Protein AF-A0A356PD19-F1 (afdb_monomer_lite)

pLDDT: mean 78.97, std 17.78, range [29.75, 95.69]

Secondary structure (DSSP, 8-state):
-HHHHHH-HHHHTT-GGGHHHHHHHHHHHHHHHHHHHHHHTTT-TTHHHHHHHHHTS-GGGG-GGGTT--S-SPTT--------SSPPPPHHHHHHHHHHHHHHHTS------------------PPPPPPPPPHHHHHT------EEEEEEEPTT-SS-EEEEEEETTEEEEEEETTTTT--GGG-

Sequence (187 aa):
NKYVDETAPWALAKQADQRERLDTVLYTFMECIRVMAIFTAPFMPGLPARICTLLGHDESLLRWAEADQWGILEHGIKVQKGEQLFPRIDITQFSKVEEMEKLEQESQVPNEPVQVEKEIDKIVEFEPIKEEITMEDFSKLDLRVCKVLSAEKVEKTDKLMKLEVEVAGVVRTVVSGIAKHYAPEDL

Foldseek 3Di:
DVLCVVLVLVVLVVPPVSVVVSVVSVLVVLQVLLLVLLVCCVVCVPQLQVNCQQQQHDSVSNDNVCSPPPDPDDPPRDGDDDDDSDDDDDPVVVVVVVVVVVVVVVVPDDDDDDDDDDDPDDPPDDDPDDDDDDPVVVVPDDDDDWAWPFWDDDPPDQQWIWTFTDDPNDTDIDIHRCSPPDDRVRD

Radius of gyration: 29.78 Å; chains: 1; bounding box: 73×41×74 Å

Structure (mmCIF, N/CA/C/O backbone):
data_AF-A0A356PD19-F1
#
_entry.id   AF-A0A356PD19-F1
#
loop_
_atom_site.group_PDB
_atom_site.id
_atom_site.type_symbol
_atom_site.label_atom_id
_atom_site.label_alt_id
_atom_site.label_comp_id
_atom_site.label_asym_id
_atom_site.label_entity_id
_atom_site.label_seq_id
_atom_site.pdbx_PDB_ins_code
_atom_site.Cartn_x
_atom_site.Cartn_y
_atom_site.Cartn_z
_atom_site.occupancy
_atom_site.B_iso_or_equiv
_atom_site.auth_seq_id
_atom_site.auth_comp_id
_atom_site.auth_asym_id
_atom_site.auth_atom_id
_atom_site.pdbx_PDB_model_num
ATOM 1 N N . ASN A 1 1 ? -8.303 7.711 6.460 1.00 84.94 1 ASN A N 1
ATOM 2 C CA . ASN A 1 1 ? -7.854 8.904 7.215 1.00 84.94 1 ASN A CA 1
ATOM 3 C C . ASN A 1 1 ? -9.019 9.734 7.714 1.00 84.94 1 ASN A C 1
ATOM 5 O O . ASN A 1 1 ? -9.291 9.609 8.891 1.00 84.94 1 ASN A O 1
ATOM 9 N N . LYS A 1 2 ? -9.802 10.418 6.865 1.00 91.44 2 LYS A N 1
ATOM 10 C CA . LYS A 1 2 ? -10.973 11.201 7.322 1.00 91.44 2 LYS A CA 1
ATOM 11 C C . LYS A 1 2 ? -11.899 10.459 8.304 1.00 91.44 2 LYS A C 1
ATOM 13 O O . LYS A 1 2 ? -12.261 11.003 9.335 1.00 91.44 2 LYS A O 1
ATOM 18 N N . TYR A 1 3 ? -12.204 9.188 8.028 1.00 90.38 3 TYR A N 1
ATOM 19 C CA . TYR A 1 3 ? -13.016 8.357 8.925 1.00 90.38 3 TYR A CA 1
ATOM 20 C C . TYR A 1 3 ? -12.393 8.168 10.325 1.00 90.38 3 TYR A C 1
ATOM 22 O O . TYR A 1 3 ? -13.115 8.143 11.315 1.00 90.38 3 TYR A O 1
ATOM 30 N N . VAL A 1 4 ? -11.061 8.082 10.432 1.00 90.00 4 VAL A N 1
ATOM 31 C CA . VAL A 1 4 ? -10.335 8.007 11.715 1.00 90.00 4 VAL A CA 1
ATOM 32 C C . VAL A 1 4 ? -10.467 9.324 12.474 1.00 90.00 4 VAL A C 1
ATOM 34 O O . VAL A 1 4 ? -10.713 9.311 13.677 1.00 90.00 4 VAL A O 1
ATOM 37 N N . ASP A 1 5 ? -10.343 10.445 11.767 1.00 90.50 5 ASP A N 1
ATOM 38 C CA . ASP A 1 5 ? -10.404 11.780 12.364 1.00 90.50 5 ASP A CA 1
ATOM 39 C C . ASP A 1 5 ? -11.808 12.079 12.908 1.00 90.50 5 ASP A C 1
ATOM 41 O O . ASP A 1 5 ? -11.951 12.588 14.017 1.00 90.50 5 ASP A O 1
ATOM 45 N N . GLU A 1 6 ? -12.848 11.705 12.158 1.00 92.62 6 GLU A N 1
ATOM 46 C CA . GLU A 1 6 ? -14.249 11.888 12.556 1.00 92.62 6 GLU A CA 1
ATOM 47 C C . GLU A 1 6 ? -14.686 10.937 13.678 1.00 92.62 6 GLU A C 1
ATOM 49 O O . GLU A 1 6 ? -15.478 11.325 14.536 1.00 92.62 6 GLU A O 1
ATOM 54 N N . THR A 1 7 ? -14.197 9.692 13.687 1.00 90.38 7 THR A N 1
ATOM 55 C CA . THR A 1 7 ? -14.572 8.710 14.721 1.00 90.38 7 THR A CA 1
ATOM 56 C C . THR A 1 7 ? -13.727 8.808 15.982 1.00 90.38 7 THR A C 1
ATOM 58 O O . THR A 1 7 ? -14.175 8.341 17.026 1.00 90.38 7 THR A O 1
ATOM 61 N N . ALA A 1 8 ? -12.536 9.410 15.908 1.00 92.19 8 ALA A N 1
ATOM 62 C CA . ALA A 1 8 ? -11.628 9.634 17.031 1.00 92.19 8 ALA A CA 1
ATOM 63 C C . ALA A 1 8 ? -11.540 8.415 17.983 1.00 92.19 8 ALA A C 1
ATOM 65 O O . ALA A 1 8 ? -11.892 8.514 19.164 1.00 92.19 8 ALA A O 1
ATOM 66 N N . PRO A 1 9 ? -11.066 7.245 17.510 1.00 91.56 9 PRO A N 1
ATOM 67 C CA . PRO A 1 9 ? -11.098 5.985 18.264 1.00 91.56 9 PRO A CA 1
ATOM 68 C C . PRO A 1 9 ? -10.365 6.061 19.614 1.00 91.56 9 PRO A C 1
ATOM 70 O O . PRO A 1 9 ? -10.748 5.391 20.567 1.00 91.56 9 PRO A O 1
ATOM 73 N N . TRP A 1 10 ? -9.352 6.924 19.746 1.00 93.31 10 TRP A N 1
ATOM 74 C CA . TRP A 1 10 ? -8.656 7.178 21.016 1.00 93.31 10 TRP A CA 1
ATOM 75 C C . TRP A 1 10 ? -9.541 7.844 22.080 1.00 93.31 10 TRP A C 1
ATOM 77 O O . TRP A 1 10 ? -9.265 7.717 23.275 1.00 93.31 10 TRP A O 1
ATOM 87 N N . ALA A 1 11 ? -10.565 8.594 21.668 1.00 92.00 11 ALA A N 1
ATOM 88 C CA . ALA A 1 11 ? -11.558 9.171 22.563 1.00 92.00 11 ALA A CA 1
ATOM 89 C C . ALA A 1 11 ? -12.611 8.119 22.930 1.00 92.00 11 ALA A C 1
ATOM 91 O O . ALA A 1 11 ? -12.894 7.948 24.116 1.00 92.00 11 ALA A O 1
ATOM 92 N N . LEU A 1 12 ? -13.091 7.355 21.940 1.00 90.12 12 LEU A N 1
ATOM 93 C CA . LEU A 1 12 ? -14.018 6.232 22.142 1.00 90.12 12 LEU A CA 1
ATOM 94 C C . LEU A 1 12 ? -13.449 5.186 23.110 1.00 90.12 12 LEU A C 1
ATOM 96 O O . LEU A 1 12 ? -14.153 4.706 23.990 1.00 90.12 12 LEU A O 1
ATOM 100 N N . ALA A 1 13 ? -12.147 4.900 23.030 1.00 90.25 13 ALA A N 1
ATOM 101 C CA . ALA A 1 13 ? -11.467 3.948 23.911 1.00 90.25 13 ALA A CA 1
ATOM 102 C C . ALA A 1 13 ? -11.496 4.326 25.402 1.00 90.25 13 ALA A C 1
ATOM 104 O O . ALA A 1 13 ? -11.280 3.467 26.257 1.00 90.25 13 ALA A O 1
ATOM 105 N N . LYS A 1 14 ? -11.761 5.596 25.732 1.00 92.38 14 LYS A N 1
ATOM 106 C CA . LYS A 1 14 ? -11.871 6.074 27.120 1.00 92.38 14 LYS A CA 1
ATOM 107 C C . LYS A 1 14 ? -13.293 5.960 27.675 1.00 92.38 14 LYS A C 1
ATOM 109 O O . LYS A 1 14 ? -13.475 6.092 28.883 1.00 92.38 14 LYS A O 1
ATOM 114 N N . GLN A 1 15 ? -14.285 5.737 26.816 1.00 91.44 15 GLN A N 1
ATOM 115 C CA . GLN A 1 15 ? -15.704 5.683 27.154 1.00 91.44 15 GLN A CA 1
ATOM 116 C C . GLN A 1 15 ? -16.158 4.221 27.212 1.00 91.44 15 GLN A C 1
ATOM 118 O O . GLN A 1 15 ? -16.224 3.529 26.198 1.00 91.44 15 GLN A O 1
ATOM 123 N N . ALA A 1 16 ? -16.423 3.714 28.418 1.00 84.44 16 ALA A N 1
ATOM 124 C CA . ALA A 1 16 ? -16.735 2.297 28.628 1.00 84.44 16 ALA A CA 1
ATOM 125 C C . ALA A 1 16 ? -18.068 1.860 27.988 1.00 84.44 16 ALA A C 1
ATOM 127 O O . ALA A 1 16 ? -18.228 0.691 27.642 1.00 84.44 16 ALA A O 1
ATOM 128 N N . ASP A 1 17 ? -18.993 2.800 27.819 1.00 90.81 17 ASP A N 1
ATOM 129 C CA . ASP A 1 17 ? -20.304 2.654 27.184 1.00 90.81 17 ASP A CA 1
ATOM 130 C C . ASP A 1 17 ? -20.236 2.585 25.651 1.00 90.81 17 ASP A C 1
ATOM 132 O O . ASP A 1 17 ? -21.167 2.089 25.024 1.00 90.81 17 ASP A O 1
ATOM 136 N N . GLN A 1 18 ? -19.130 3.015 25.035 1.00 90.50 18 GLN A N 1
ATOM 137 C CA . GLN A 1 18 ? -18.974 3.043 23.575 1.00 90.50 18 GLN A CA 1
ATOM 138 C C . GLN A 1 18 ? -18.085 1.924 23.020 1.00 90.50 18 GLN A C 1
ATOM 140 O O . GLN A 1 18 ? -17.607 2.011 21.887 1.00 90.50 18 GLN A O 1
ATOM 145 N N . ARG A 1 19 ? -17.878 0.844 23.784 1.00 89.81 19 ARG A N 1
ATOM 146 C CA . ARG A 1 19 ? -17.040 -0.289 23.354 1.00 89.81 19 ARG A CA 1
ATOM 147 C C . ARG A 1 19 ? -17.494 -0.917 22.039 1.00 89.81 19 ARG A C 1
ATOM 149 O O . ARG A 1 19 ? -16.672 -1.068 21.149 1.00 89.81 19 ARG A O 1
ATOM 156 N N . GLU A 1 20 ? -18.788 -1.182 21.863 1.00 92.44 20 GLU A N 1
ATOM 157 C CA . GLU A 1 20 ? -19.294 -1.760 20.605 1.00 92.44 20 GLU A CA 1
ATOM 158 C C . GLU A 1 20 ? -19.015 -0.858 19.395 1.00 92.44 20 GLU A C 1
ATOM 160 O O . GLU A 1 20 ? -18.672 -1.320 18.300 1.00 92.44 20 GLU A O 1
ATOM 165 N N . ARG A 1 21 ? -19.124 0.463 19.592 1.00 92.12 21 ARG A N 1
ATOM 166 C CA . ARG A 1 21 ? -18.820 1.429 18.539 1.00 92.12 21 ARG A CA 1
ATOM 167 C C . ARG A 1 21 ? -17.331 1.434 18.216 1.00 92.12 21 ARG A C 1
ATOM 169 O O . ARG A 1 21 ? -16.984 1.456 17.037 1.00 92.12 21 ARG A O 1
ATOM 176 N N . LEU A 1 22 ? -16.472 1.400 19.234 1.00 93.19 22 LEU A N 1
ATOM 177 C CA . LEU A 1 22 ? -15.027 1.284 19.061 1.00 93.19 22 LEU A CA 1
ATOM 178 C C . LEU A 1 22 ? -14.664 0.015 18.283 1.00 93.19 22 LEU A C 1
ATOM 180 O O . LEU A 1 22 ? -13.911 0.109 17.317 1.00 93.19 22 LEU A O 1
ATOM 184 N N . ASP A 1 23 ? -15.232 -1.132 18.650 1.00 91.81 23 ASP A N 1
ATOM 185 C CA . ASP A 1 23 ? -14.962 -2.414 17.994 1.00 91.81 23 ASP A CA 1
ATOM 186 C C . ASP A 1 23 ? -15.337 -2.361 16.506 1.00 91.81 23 ASP A C 1
ATOM 188 O O . ASP A 1 23 ? -14.542 -2.739 15.645 1.00 91.81 23 ASP A O 1
ATOM 192 N N . THR A 1 24 ? -16.495 -1.776 16.185 1.00 92.44 24 THR A N 1
ATOM 193 C CA . THR A 1 24 ? -16.940 -1.567 14.795 1.00 92.44 24 THR A CA 1
ATOM 194 C C . THR A 1 24 ? -15.964 -0.689 14.006 1.00 92.44 24 THR A C 1
ATOM 196 O O . THR A 1 24 ? -15.634 -0.977 12.851 1.00 92.44 24 THR A O 1
ATOM 199 N N . VAL A 1 25 ? -15.497 0.402 14.619 1.00 93.88 25 VAL A N 1
ATOM 200 C CA . VAL A 1 25 ? -14.561 1.348 13.996 1.00 93.88 25 VAL A CA 1
ATOM 201 C C . VAL A 1 25 ? -13.209 0.674 13.741 1.00 93.88 25 VAL A C 1
ATOM 203 O O . VAL A 1 25 ? -12.673 0.776 12.637 1.00 93.88 25 VAL A O 1
ATOM 206 N N . LEU A 1 26 ? -12.680 -0.062 14.723 1.00 92.19 26 LEU A N 1
ATOM 207 C CA . LEU A 1 26 ? -11.414 -0.786 14.595 1.00 92.19 26 LEU A CA 1
ATOM 208 C C . LEU A 1 26 ? -11.491 -1.894 13.542 1.00 92.19 26 LEU A C 1
ATOM 210 O O . LEU A 1 26 ? -10.584 -2.000 12.715 1.00 92.19 26 LEU A O 1
ATOM 214 N N . TYR A 1 27 ? -12.584 -2.658 13.515 1.00 92.69 27 TYR A N 1
ATOM 215 C CA . TYR A 1 27 ? -12.820 -3.670 12.486 1.00 92.69 27 TYR A CA 1
ATOM 216 C C . TYR A 1 27 ? -12.824 -3.054 11.085 1.00 92.69 27 TYR A C 1
ATOM 218 O O . TYR A 1 27 ? -12.135 -3.525 10.182 1.00 92.69 27 TYR A O 1
ATOM 226 N N . THR A 1 28 ? -13.529 -1.930 10.928 1.00 93.38 28 THR A N 1
ATOM 227 C CA . THR A 1 28 ? -13.583 -1.188 9.661 1.00 93.38 28 THR A CA 1
ATOM 228 C C . THR A 1 28 ? -12.188 -0.769 9.195 1.00 93.38 28 THR A C 1
ATOM 230 O O . THR A 1 28 ? -11.881 -0.851 8.007 1.00 93.38 28 THR A O 1
ATOM 233 N N . PHE A 1 29 ? -11.313 -0.341 10.111 1.00 91.81 29 PHE A N 1
ATOM 234 C CA . PHE A 1 29 ? -9.937 0.004 9.753 1.00 91.81 29 PHE A CA 1
ATOM 235 C C . PHE A 1 29 ? -9.123 -1.201 9.311 1.00 91.81 29 PHE A C 1
ATOM 237 O O . PHE A 1 29 ? -8.419 -1.102 8.306 1.00 91.81 29 PHE A O 1
ATOM 244 N N . MET A 1 30 ? -9.199 -2.311 10.046 1.00 91.56 30 MET A N 1
ATOM 245 C CA . MET A 1 30 ? -8.470 -3.522 9.674 1.00 91.56 30 MET A CA 1
ATOM 246 C C . MET A 1 30 ? -8.888 -3.994 8.283 1.00 91.56 30 MET A C 1
ATOM 248 O O . MET A 1 30 ? -8.029 -4.332 7.470 1.00 91.56 30 MET A O 1
ATOM 252 N N . GLU A 1 31 ? -10.181 -3.913 7.975 1.00 92.50 31 GLU A N 1
ATOM 253 C CA . GLU A 1 31 ? -10.697 -4.357 6.687 1.00 92.50 31 GLU A CA 1
ATOM 254 C C . GLU A 1 31 ? -10.307 -3.423 5.536 1.00 92.50 31 GLU A C 1
ATOM 256 O O . GLU A 1 31 ? -9.857 -3.881 4.483 1.00 92.50 31 GLU A O 1
ATOM 261 N N . CYS A 1 32 ? -10.326 -2.105 5.763 1.00 93.69 32 CYS A N 1
ATOM 262 C CA . CYS A 1 32 ? -9.735 -1.142 4.831 1.00 93.69 32 CYS A CA 1
ATOM 263 C C . CYS A 1 32 ? -8.250 -1.436 4.562 1.00 93.69 32 CYS A C 1
ATOM 265 O O . CYS A 1 32 ? -7.808 -1.366 3.416 1.00 93.69 32 CYS A O 1
ATOM 267 N N . ILE A 1 33 ? -7.466 -1.742 5.602 1.00 92.69 33 ILE A N 1
ATOM 268 C CA . ILE A 1 33 ? -6.033 -2.039 5.465 1.00 92.69 33 ILE A CA 1
ATOM 269 C C . ILE A 1 33 ? -5.826 -3.316 4.644 1.00 92.69 33 ILE A C 1
ATOM 271 O O . ILE A 1 33 ? -4.989 -3.306 3.741 1.00 92.69 33 ILE A O 1
ATOM 275 N N . ARG A 1 34 ? -6.602 -4.377 4.904 1.00 93.06 34 ARG A N 1
ATOM 276 C CA . ARG A 1 34 ? -6.556 -5.633 4.138 1.00 93.06 34 ARG A CA 1
ATOM 277 C C . ARG A 1 34 ? -6.816 -5.383 2.653 1.00 93.06 34 ARG A C 1
ATOM 279 O O . ARG A 1 34 ? -5.999 -5.751 1.814 1.00 93.06 34 ARG A O 1
ATOM 286 N N . VAL A 1 35 ? -7.909 -4.696 2.325 1.00 94.38 35 VAL A N 1
ATOM 287 C CA . VAL A 1 35 ? -8.286 -4.405 0.932 1.00 94.38 35 VAL A CA 1
ATOM 288 C C . VAL A 1 35 ? -7.240 -3.524 0.237 1.00 94.38 35 VAL A C 1
ATOM 290 O O . VAL A 1 35 ? -6.836 -3.807 -0.892 1.00 94.38 35 VAL A O 1
ATOM 293 N N . MET A 1 36 ? -6.728 -2.488 0.911 1.00 93.56 36 MET A N 1
ATOM 294 C CA . MET A 1 36 ? -5.660 -1.650 0.353 1.00 93.56 36 MET A CA 1
ATOM 295 C C . MET A 1 36 ? -4.365 -2.434 0.115 1.00 93.56 36 MET A C 1
ATOM 297 O O . MET A 1 36 ? -3.694 -2.197 -0.888 1.00 93.56 36 MET A O 1
ATOM 301 N N . ALA A 1 37 ? -4.010 -3.372 0.996 1.00 93.62 37 ALA A N 1
ATOM 302 C CA . ALA A 1 37 ? -2.839 -4.228 0.815 1.00 93.62 37 ALA A CA 1
ATOM 303 C C . ALA A 1 37 ? -2.942 -5.073 -0.465 1.00 93.62 37 ALA A C 1
ATOM 305 O O . ALA A 1 37 ? -1.954 -5.201 -1.186 1.00 93.62 37 ALA A O 1
ATOM 306 N N . ILE A 1 38 ? -4.140 -5.566 -0.800 1.00 94.44 38 ILE A N 1
ATOM 307 C CA . ILE A 1 38 ? -4.385 -6.304 -2.048 1.00 94.44 38 ILE A CA 1
ATOM 308 C C . ILE A 1 38 ? -4.178 -5.394 -3.264 1.00 94.44 38 ILE A C 1
ATOM 310 O O . ILE A 1 38 ? -3.398 -5.721 -4.156 1.00 94.44 38 ILE A O 1
ATOM 314 N N . PHE A 1 39 ? -4.819 -4.221 -3.292 1.00 94.94 39 PHE A N 1
ATOM 315 C CA . PHE A 1 39 ? -4.719 -3.303 -4.435 1.00 94.94 39 PHE A CA 1
ATOM 316 C C . PHE A 1 39 ? -3.322 -2.716 -4.638 1.00 94.94 39 PHE A C 1
ATOM 318 O O . PHE A 1 39 ? -2.956 -2.355 -5.756 1.00 94.94 39 PHE A O 1
ATOM 325 N N . THR A 1 40 ? -2.538 -2.611 -3.569 1.00 94.38 40 THR A N 1
ATOM 326 C CA . THR A 1 40 ? -1.170 -2.088 -3.634 1.00 94.38 40 THR A CA 1
ATOM 327 C C . THR A 1 40 ? -0.127 -3.154 -3.948 1.00 94.38 40 THR A C 1
ATOM 329 O O . THR A 1 40 ? 0.971 -2.791 -4.367 1.00 94.38 40 THR A O 1
ATOM 332 N N . ALA A 1 41 ? -0.459 -4.445 -3.834 1.00 93.69 41 ALA A N 1
ATOM 333 C CA . ALA A 1 41 ? 0.461 -5.551 -4.097 1.00 93.69 41 ALA A CA 1
ATOM 334 C C . ALA A 1 41 ? 1.170 -5.483 -5.470 1.00 93.69 41 ALA A C 1
ATOM 336 O O . ALA A 1 41 ? 2.381 -5.703 -5.497 1.00 93.69 41 ALA A O 1
ATOM 337 N N . PRO A 1 42 ? 0.509 -5.113 -6.594 1.00 93.94 42 PRO A N 1
ATOM 338 C CA . PRO A 1 42 ? 1.180 -5.013 -7.896 1.00 93.94 42 PRO A CA 1
ATOM 339 C C . PRO A 1 42 ? 2.257 -3.920 -7.963 1.00 93.94 42 PRO A C 1
ATOM 341 O O . PRO A 1 42 ? 3.180 -4.015 -8.767 1.00 93.94 42 PRO A O 1
ATOM 344 N N . PHE A 1 43 ? 2.142 -2.881 -7.133 1.00 95.69 43 PHE A N 1
ATOM 345 C CA . PHE A 1 43 ? 3.066 -1.743 -7.104 1.00 95.69 43 PHE A CA 1
ATOM 346 C C . PHE A 1 43 ? 4.099 -1.855 -5.977 1.00 95.69 43 PHE A C 1
ATOM 348 O O . PHE A 1 43 ? 5.197 -1.317 -6.078 1.00 95.69 43 PHE A O 1
ATOM 355 N N . MET A 1 44 ? 3.745 -2.540 -4.890 1.00 94.50 44 MET A N 1
ATOM 356 C CA . MET A 1 44 ? 4.568 -2.730 -3.699 1.00 94.50 44 MET A CA 1
ATOM 357 C C . MET A 1 44 ? 4.502 -4.200 -3.254 1.00 94.50 44 MET A C 1
ATOM 359 O O . MET A 1 44 ? 3.844 -4.512 -2.261 1.00 94.50 44 MET A O 1
ATOM 363 N N . PRO A 1 45 ? 5.201 -5.121 -3.942 1.00 91.38 45 PRO A N 1
ATOM 364 C CA . PRO A 1 45 ? 5.072 -6.563 -3.702 1.00 91.38 45 PRO A CA 1
ATOM 365 C C . PRO A 1 45 ? 5.548 -7.004 -2.311 1.00 91.38 45 PRO A C 1
ATOM 367 O O . PRO A 1 45 ? 5.089 -8.017 -1.797 1.00 91.38 45 PRO A O 1
ATOM 370 N N . GLY A 1 46 ? 6.429 -6.233 -1.664 1.00 91.19 46 GLY A N 1
ATOM 371 C CA . GLY A 1 46 ? 6.876 -6.506 -0.292 1.00 91.19 46 GLY A CA 1
ATOM 372 C C . GLY A 1 46 ? 5.924 -6.011 0.804 1.00 91.19 46 GLY A C 1
ATOM 373 O O . GLY A 1 46 ? 6.123 -6.327 1.976 1.00 91.19 46 GLY A O 1
ATOM 374 N N . LEU A 1 47 ? 4.911 -5.208 0.466 1.00 92.81 47 LEU A N 1
ATOM 375 C CA . LEU A 1 47 ? 3.993 -4.621 1.444 1.00 92.81 47 LEU A CA 1
ATOM 376 C C . LEU A 1 47 ? 2.966 -5.627 2.010 1.00 92.81 47 LEU A C 1
ATOM 378 O O . LEU A 1 47 ? 2.800 -5.626 3.233 1.00 92.81 47 LEU A O 1
ATOM 382 N N . PRO A 1 48 ? 2.322 -6.495 1.197 1.00 91.88 48 PRO A N 1
ATOM 383 C CA . PRO A 1 48 ? 1.384 -7.518 1.669 1.00 91.88 48 PRO A CA 1
ATOM 384 C C . PRO A 1 48 ? 1.904 -8.335 2.856 1.00 91.88 48 PRO A C 1
ATOM 386 O O . PRO A 1 48 ? 1.293 -8.311 3.922 1.00 91.88 48 PRO A O 1
ATOM 389 N N . ALA A 1 49 ? 3.082 -8.952 2.724 1.00 90.50 49 ALA A N 1
ATOM 390 C CA . ALA A 1 49 ? 3.702 -9.757 3.778 1.00 90.50 49 ALA A CA 1
ATOM 391 C C . ALA A 1 49 ? 3.891 -8.978 5.093 1.00 90.50 49 ALA A C 1
ATOM 393 O O . ALA A 1 49 ? 3.622 -9.485 6.183 1.00 90.50 49 ALA A O 1
ATOM 394 N N . ARG A 1 50 ? 4.313 -7.710 5.008 1.00 92.19 50 ARG A N 1
ATOM 395 C CA . ARG A 1 50 ? 4.514 -6.852 6.188 1.00 92.19 50 ARG A CA 1
ATOM 396 C C . ARG A 1 50 ? 3.191 -6.499 6.865 1.00 92.19 50 ARG A C 1
ATOM 398 O O . ARG 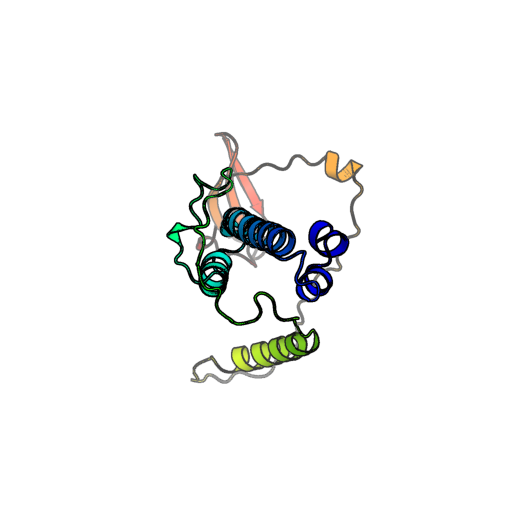A 1 50 ? 3.125 -6.483 8.093 1.00 92.19 50 ARG A O 1
ATOM 405 N N . ILE A 1 51 ? 2.144 -6.241 6.082 1.00 93.12 51 ILE A N 1
ATOM 406 C CA . ILE A 1 51 ? 0.796 -5.980 6.600 1.00 93.12 51 ILE A CA 1
ATOM 407 C C . ILE A 1 51 ? 0.208 -7.239 7.245 1.00 93.12 51 ILE A C 1
ATOM 409 O O . ILE A 1 51 ? -0.330 -7.139 8.345 1.00 93.12 51 ILE A O 1
ATOM 413 N N . CYS A 1 52 ? 0.357 -8.413 6.630 1.00 90.75 52 CYS A N 1
ATOM 414 C CA . CYS A 1 52 ? -0.073 -9.695 7.196 1.00 90.75 52 CYS A CA 1
ATOM 415 C C . CYS A 1 52 ? 0.523 -9.936 8.588 1.00 90.75 52 CYS A C 1
ATOM 417 O O . CYS A 1 52 ? -0.219 -10.213 9.534 1.00 90.75 52 CYS A O 1
ATOM 419 N N . THR A 1 53 ? 1.828 -9.700 8.757 1.00 90.94 53 THR A N 1
ATOM 420 C CA . THR A 1 53 ? 2.488 -9.785 10.069 1.00 90.94 53 THR A CA 1
ATOM 421 C C . THR A 1 53 ? 1.841 -8.855 11.098 1.00 90.94 53 THR A C 1
ATOM 423 O O . THR A 1 53 ? 1.550 -9.290 12.208 1.00 90.94 53 THR A O 1
ATOM 426 N N . LEU A 1 54 ? 1.554 -7.596 10.740 1.00 91.75 54 LEU A N 1
ATOM 427 C CA . LEU A 1 54 ? 0.892 -6.633 11.637 1.00 91.75 54 LEU A CA 1
ATOM 428 C C . LEU A 1 54 ? -0.548 -7.034 11.979 1.00 91.75 54 LEU A C 1
ATOM 430 O O . LEU A 1 54 ? -0.984 -6.874 13.120 1.00 91.75 54 LEU A O 1
ATOM 434 N N . LEU A 1 55 ? -1.284 -7.573 11.007 1.00 90.38 55 LEU A N 1
ATOM 435 C CA . LEU A 1 55 ? -2.635 -8.090 11.213 1.00 90.38 55 LEU A CA 1
ATOM 436 C C . LEU A 1 55 ? -2.639 -9.403 12.010 1.00 90.38 55 LEU A C 1
ATOM 438 O O . LEU A 1 55 ? -3.687 -9.779 12.521 1.00 90.38 55 LEU A O 1
ATOM 442 N N . GLY A 1 56 ? -1.488 -10.062 12.178 1.00 88.88 56 GLY A N 1
ATOM 443 C CA . GLY A 1 56 ? -1.372 -11.334 12.890 1.00 88.88 56 GLY A CA 1
ATOM 444 C C . GLY A 1 56 ? -1.911 -12.520 12.092 1.00 88.88 56 GLY A C 1
ATOM 445 O O . GLY A 1 56 ? -2.424 -13.465 12.688 1.00 88.88 56 GLY A O 1
ATOM 446 N N . HIS A 1 57 ? -1.806 -12.463 10.764 1.00 87.50 57 HIS A N 1
ATOM 447 C CA . HIS A 1 57 ? -2.308 -13.485 9.850 1.00 87.50 57 HIS A CA 1
ATOM 448 C C . HIS A 1 57 ? -1.296 -13.786 8.736 1.00 87.50 57 HIS A C 1
ATOM 450 O O . HIS A 1 57 ? -0.306 -13.078 8.567 1.00 87.50 57 HIS A O 1
ATOM 456 N N . ASP A 1 58 ? -1.550 -14.835 7.962 1.00 85.25 58 ASP A N 1
ATOM 457 C CA . ASP A 1 58 ? -0.817 -15.161 6.737 1.00 85.25 58 ASP A CA 1
ATOM 458 C C . ASP A 1 58 ? -1.325 -14.393 5.492 1.00 85.25 58 ASP A C 1
ATOM 460 O O . ASP A 1 58 ? -2.311 -13.649 5.536 1.00 85.25 58 ASP A O 1
ATOM 464 N N . GLU A 1 59 ? -0.657 -14.602 4.355 1.00 81.81 59 GLU A N 1
ATOM 465 C CA . GLU A 1 59 ? -1.020 -14.019 3.053 1.00 81.81 59 GLU A CA 1
ATOM 466 C C . GLU A 1 59 ? -2.349 -14.535 2.483 1.00 81.81 59 GLU A C 1
ATOM 468 O O . GLU A 1 59 ? -2.853 -13.973 1.509 1.00 81.81 59 GLU A O 1
ATOM 473 N N . SER A 1 60 ? -2.968 -15.560 3.082 1.00 84.69 60 SER A N 1
ATOM 474 C CA . SER A 1 60 ? -4.243 -16.084 2.585 1.00 84.69 60 SER A CA 1
ATOM 475 C C . SER A 1 60 ? -5.388 -15.073 2.703 1.00 84.69 60 SER A C 1
ATOM 477 O O . SER A 1 60 ? -6.331 -15.167 1.924 1.00 84.69 60 SER A O 1
ATOM 479 N N . LEU A 1 61 ? -5.266 -14.066 3.581 1.00 83.19 61 LEU A N 1
ATOM 480 C CA . LEU A 1 61 ? -6.200 -12.932 3.680 1.00 83.19 61 LEU A CA 1
ATOM 481 C C .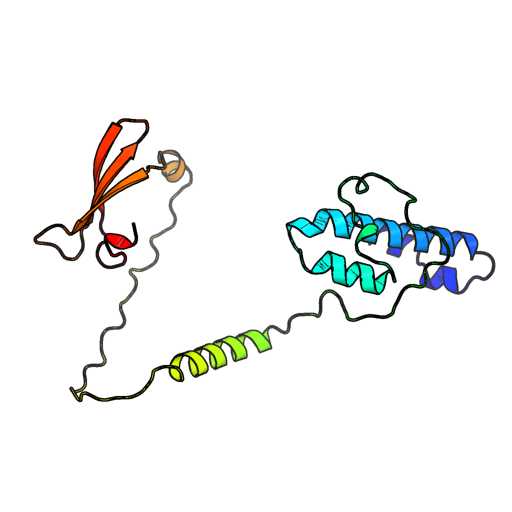 LEU A 1 61 ? -6.140 -11.958 2.498 1.00 83.19 61 LEU A C 1
ATOM 483 O O . LEU A 1 61 ? -7.052 -11.144 2.319 1.00 83.19 61 LEU A O 1
ATOM 487 N N . LEU A 1 62 ? -5.048 -11.972 1.733 1.00 88.75 62 LEU A N 1
ATOM 488 C CA . LEU A 1 62 ? -4.766 -10.985 0.690 1.00 88.75 62 LEU A CA 1
ATOM 489 C C . LEU A 1 62 ? -4.994 -11.550 -0.714 1.00 88.75 62 LEU A C 1
ATOM 491 O O . LEU A 1 62 ? -4.272 -11.240 -1.662 1.00 88.75 62 LEU A O 1
ATOM 495 N N . ARG A 1 63 ? -6.026 -12.380 -0.868 1.00 90.56 63 ARG A N 1
ATOM 496 C CA . ARG A 1 63 ? -6.403 -12.942 -2.165 1.00 90.56 63 ARG A CA 1
ATOM 497 C C . ARG A 1 63 ? -7.039 -11.884 -3.051 1.00 90.56 63 ARG A C 1
ATOM 499 O O . ARG A 1 63 ? -8.017 -11.245 -2.679 1.00 90.56 63 ARG A O 1
ATOM 506 N N . TRP A 1 64 ? -6.548 -11.782 -4.283 1.00 91.31 64 TRP A N 1
ATOM 507 C CA . TRP A 1 64 ? -7.081 -10.841 -5.271 1.00 91.31 64 TRP A CA 1
ATOM 508 C C . TRP A 1 64 ? -8.585 -11.019 -5.539 1.00 91.31 64 TRP A C 1
ATOM 510 O O . TRP A 1 64 ? -9.306 -10.041 -5.695 1.00 91.31 64 TRP A O 1
ATOM 520 N N . ALA A 1 65 ? -9.071 -12.263 -5.542 1.00 91.94 65 ALA A N 1
ATOM 521 C CA . ALA A 1 65 ? -10.487 -12.582 -5.751 1.00 91.94 65 ALA A CA 1
ATOM 522 C C . ALA A 1 65 ? -11.415 -12.099 -4.618 1.00 91.94 65 ALA A C 1
ATOM 524 O O . ALA A 1 65 ? -12.627 -12.103 -4.784 1.00 91.94 65 ALA A O 1
ATOM 525 N N . GLU A 1 66 ? -10.847 -11.711 -3.477 1.00 90.81 66 GLU A N 1
ATOM 526 C CA . GLU A 1 66 ? -11.550 -11.290 -2.263 1.00 90.81 66 GLU A CA 1
ATOM 527 C C . GLU A 1 66 ? -11.354 -9.782 -1.990 1.00 90.81 66 GLU A C 1
ATOM 529 O O . GLU A 1 66 ? -11.636 -9.288 -0.893 1.00 90.81 66 GLU A O 1
ATOM 534 N N . ALA A 1 67 ? -10.835 -9.037 -2.975 1.00 90.25 67 ALA A N 1
ATOM 535 C CA . ALA A 1 67 ? -10.545 -7.607 -2.862 1.00 90.25 67 ALA A CA 1
ATOM 536 C C . ALA A 1 67 ? -11.808 -6.732 -2.799 1.00 90.25 67 ALA A C 1
ATOM 538 O O . ALA A 1 67 ? -11.772 -5.635 -2.245 1.00 90.25 67 ALA A O 1
ATOM 539 N N . ASP A 1 68 ? -12.917 -7.201 -3.369 1.00 92.31 68 ASP A N 1
ATOM 540 C CA . ASP A 1 68 ? -14.217 -6.522 -3.393 1.00 92.31 68 ASP A CA 1
ATOM 541 C C . ASP A 1 68 ? -15.157 -6.976 -2.265 1.00 92.31 68 ASP A C 1
ATOM 543 O O . ASP A 1 68 ? -16.250 -6.431 -2.099 1.00 92.31 68 ASP A O 1
ATOM 547 N N . GLN A 1 69 ? -14.731 -7.953 -1.468 1.00 92.06 69 GLN A N 1
ATOM 548 C CA . GLN A 1 69 ? -15.521 -8.521 -0.389 1.00 92.06 69 GLN A CA 1
ATOM 549 C C . GLN A 1 69 ? -15.185 -7.858 0.943 1.00 92.06 69 GLN A C 1
ATOM 551 O O . GLN A 1 69 ? -14.023 -7.639 1.287 1.00 92.06 69 GLN A O 1
ATOM 556 N N . TRP A 1 70 ? -16.227 -7.570 1.717 1.00 93.25 70 TRP A N 1
ATOM 557 C CA . TRP A 1 70 ? -16.129 -6.979 3.044 1.00 93.25 70 TRP A CA 1
ATOM 558 C C . TRP A 1 70 ? -16.572 -7.982 4.104 1.00 93.25 70 TRP A C 1
ATOM 560 O O . TRP A 1 70 ? -17.552 -8.695 3.893 1.00 93.25 70 TRP A O 1
ATOM 570 N N . GLY A 1 71 ? -15.918 -7.991 5.262 1.00 90.06 71 GLY A N 1
ATOM 571 C CA . GLY A 1 71 ? -16.307 -8.852 6.375 1.00 90.06 71 GLY A CA 1
ATOM 572 C C . GLY A 1 71 ? -15.609 -10.215 6.389 1.00 90.06 71 GLY A C 1
ATOM 573 O O . GLY A 1 71 ? -16.152 -11.162 6.950 1.00 90.06 71 GLY A O 1
ATOM 574 N N . ILE A 1 72 ? -14.451 -10.337 5.736 1.00 89.19 72 ILE A N 1
ATOM 575 C CA . ILE A 1 72 ? -13.670 -11.580 5.651 1.00 89.19 72 ILE A CA 1
ATOM 576 C C . ILE A 1 72 ? -12.829 -11.779 6.909 1.00 89.19 72 ILE A C 1
ATOM 578 O O . ILE A 1 72 ? -12.616 -12.914 7.331 1.00 89.19 72 ILE A O 1
ATOM 582 N N . LEU A 1 73 ? -12.351 -10.691 7.521 1.00 86.94 73 LEU A N 1
ATOM 583 C CA . LEU A 1 73 ? -11.567 -10.785 8.749 1.00 86.94 73 LEU A CA 1
ATOM 584 C C . LEU A 1 73 ? -12.385 -11.442 9.865 1.00 86.94 73 LEU A C 1
ATOM 586 O O . LEU A 1 73 ? -13.442 -10.942 10.260 1.00 86.94 73 LEU A O 1
ATOM 590 N N . GLU A 1 74 ? -11.860 -12.541 10.402 1.00 84.75 74 GLU A N 1
ATOM 591 C CA . GLU A 1 74 ? -12.453 -13.225 11.544 1.00 84.75 74 GLU A CA 1
ATOM 592 C C . GLU A 1 74 ? -12.263 -12.425 12.841 1.00 84.75 74 GLU A C 1
ATOM 594 O O . GLU A 1 74 ? -11.290 -11.692 13.041 1.00 84.75 74 GLU A O 1
ATOM 599 N N . HIS A 1 75 ? -13.206 -12.585 13.766 1.00 83.88 75 HIS A N 1
ATOM 600 C CA . HIS A 1 75 ? -13.124 -11.954 15.078 1.00 83.88 75 HIS A CA 1
ATOM 601 C C . HIS A 1 75 ? -12.137 -12.714 15.973 1.00 83.88 75 HIS A C 1
ATOM 603 O O . HIS A 1 75 ? -12.053 -13.938 15.930 1.00 83.88 75 HIS A O 1
ATOM 609 N N . GLY A 1 76 ? -11.424 -11.994 16.842 1.00 82.75 76 GLY A N 1
ATOM 610 C CA . GLY A 1 76 ? -10.491 -12.597 17.804 1.00 82.75 76 GLY A CA 1
ATOM 611 C C . GLY A 1 76 ? -9.051 -12.745 17.305 1.00 82.75 76 GLY A C 1
ATOM 612 O O . GLY A 1 76 ? -8.196 -13.204 18.067 1.00 82.75 76 GLY A O 1
ATOM 613 N N . ILE A 1 77 ? -8.757 -12.298 16.080 1.00 85.06 77 ILE A N 1
ATOM 614 C CA . ILE A 1 77 ? -7.386 -12.175 15.580 1.00 85.06 77 ILE A CA 1
ATOM 615 C C . ILE A 1 77 ? -6.625 -11.170 16.454 1.00 85.06 77 ILE A C 1
ATOM 617 O O . ILE A 1 77 ? -7.062 -10.037 16.675 1.00 85.06 77 ILE A O 1
ATOM 621 N N . LYS A 1 78 ? -5.466 -11.587 16.967 1.00 88.12 78 LYS A N 1
ATOM 622 C CA . LYS A 1 78 ? -4.575 -10.704 17.722 1.00 88.12 78 LYS A CA 1
ATOM 623 C C . LYS A 1 78 ? -3.605 -10.025 16.770 1.00 88.12 78 LYS A C 1
ATOM 625 O O . LYS A 1 78 ? -2.677 -10.660 16.276 1.00 88.12 78 LYS A O 1
ATOM 630 N N . VAL A 1 79 ? -3.792 -8.721 16.590 1.00 91.31 79 VAL A N 1
ATOM 631 C CA . VAL A 1 79 ? -2.824 -7.874 15.888 1.00 91.31 79 VAL A CA 1
ATOM 632 C C . VAL A 1 79 ? -1.456 -7.944 16.562 1.00 91.31 79 VAL A C 1
ATOM 634 O O . VAL A 1 79 ? -1.353 -8.031 17.792 1.00 91.31 79 VAL A O 1
ATOM 637 N N . GLN A 1 80 ? -0.401 -7.886 15.758 1.00 90.38 80 GLN A N 1
ATOM 638 C CA . GLN A 1 80 ? 0.968 -7.887 16.253 1.00 90.38 80 GLN A CA 1
ATOM 639 C C . GLN A 1 80 ? 1.584 -6.502 16.136 1.00 90.38 80 GLN A C 1
ATOM 641 O O . GLN A 1 80 ? 1.385 -5.763 15.172 1.00 90.38 80 GLN A O 1
ATOM 646 N N . LYS A 1 81 ? 2.387 -6.154 17.139 1.00 87.81 81 LYS A N 1
ATOM 647 C CA . LYS A 1 81 ? 3.228 -4.969 17.060 1.00 87.81 81 LYS A CA 1
ATOM 648 C C . LYS A 1 81 ? 4.431 -5.306 16.186 1.00 87.81 81 LYS A C 1
ATOM 650 O O . LYS A 1 81 ? 5.243 -6.140 16.569 1.00 87.81 81 LYS A O 1
ATOM 655 N N . GLY A 1 82 ? 4.534 -4.650 15.041 1.00 83.94 82 GLY A N 1
ATOM 656 C CA . GLY A 1 82 ? 5.659 -4.804 14.127 1.00 83.94 82 GLY A CA 1
ATOM 657 C C . GLY A 1 82 ? 6.396 -3.496 13.887 1.00 83.94 82 GLY A C 1
ATOM 658 O O . GLY A 1 82 ? 6.219 -2.501 14.597 1.00 83.94 82 GLY A O 1
ATOM 659 N N . GLU A 1 83 ? 7.238 -3.524 12.865 1.00 86.69 83 GLU A N 1
ATOM 660 C CA . GLU A 1 83 ? 8.010 -2.374 12.418 1.00 86.69 83 GLU A CA 1
ATOM 661 C C . GLU A 1 83 ? 7.137 -1.351 11.684 1.00 86.69 83 GLU A C 1
ATOM 663 O O . GLU A 1 83 ? 6.088 -1.669 11.119 1.00 86.69 83 GLU A O 1
ATOM 668 N N . GLN A 1 84 ? 7.599 -0.101 11.654 1.00 89.31 84 GLN A N 1
ATOM 669 C CA . GLN A 1 84 ? 6.956 0.945 10.870 1.00 89.31 84 GLN A CA 1
ATOM 670 C C . GLN A 1 84 ? 6.998 0.586 9.376 1.00 89.31 84 GLN A C 1
ATOM 672 O O . GLN A 1 84 ? 8.070 0.367 8.812 1.00 89.31 84 GLN A O 1
ATOM 677 N N . LEU A 1 85 ? 5.830 0.558 8.721 1.00 90.31 85 LEU A N 1
ATOM 678 C CA . LEU A 1 85 ? 5.721 0.198 7.300 1.00 90.31 85 LEU A CA 1
ATOM 679 C C . LEU A 1 85 ? 6.556 1.126 6.410 1.00 90.31 85 LEU A C 1
ATOM 681 O O . LEU A 1 85 ? 7.318 0.657 5.570 1.00 90.31 85 LEU A O 1
ATOM 685 N N . PHE A 1 86 ? 6.470 2.433 6.647 1.00 91.44 86 PHE A N 1
ATOM 686 C CA . PHE A 1 86 ? 7.185 3.442 5.870 1.00 91.44 86 PHE A CA 1
ATOM 687 C C . PHE A 1 86 ? 7.935 4.378 6.823 1.00 91.44 86 PHE A C 1
ATOM 689 O O . PHE A 1 86 ? 7.345 5.349 7.314 1.00 91.44 86 PHE A O 1
ATOM 696 N N . PRO A 1 87 ? 9.195 4.064 7.181 1.00 89.19 87 PRO A N 1
ATOM 697 C CA . PRO A 1 87 ? 10.032 4.994 7.926 1.00 89.19 87 PRO A CA 1
ATOM 698 C C . PRO A 1 87 ? 10.267 6.252 7.086 1.00 89.19 87 PRO A C 1
ATOM 700 O O . PRO A 1 87 ? 10.363 6.193 5.859 1.00 89.19 87 PRO A O 1
ATOM 703 N N . ARG A 1 88 ? 10.331 7.412 7.747 1.00 88.19 88 ARG A N 1
ATOM 704 C CA . ARG A 1 88 ? 10.636 8.664 7.055 1.00 88.19 88 ARG A CA 1
ATOM 705 C C . ARG A 1 88 ? 12.054 8.572 6.513 1.00 88.19 88 ARG A C 1
ATOM 707 O O . ARG A 1 88 ? 12.977 8.286 7.268 1.00 88.19 88 ARG A O 1
ATOM 714 N N . ILE A 1 89 ? 12.208 8.848 5.228 1.00 85.00 89 ILE A N 1
ATOM 715 C CA . ILE A 1 89 ? 13.525 8.875 4.616 1.00 85.00 89 ILE A CA 1
ATOM 716 C C . ILE A 1 89 ? 14.220 10.178 5.017 1.00 85.00 89 ILE A C 1
ATOM 718 O O . ILE A 1 89 ? 13.634 11.260 4.902 1.00 85.00 89 ILE A O 1
ATOM 722 N N . ASP A 1 90 ? 15.445 10.071 5.523 1.00 83.50 90 ASP A N 1
ATOM 723 C CA . ASP A 1 90 ? 16.281 11.228 5.816 1.00 83.50 90 ASP A CA 1
ATOM 724 C C . ASP A 1 90 ? 17.036 11.631 4.547 1.00 83.50 90 ASP A C 1
ATOM 726 O O . ASP A 1 90 ? 17.839 10.875 4.004 1.00 83.50 90 ASP A O 1
ATOM 730 N N . ILE A 1 91 ? 16.766 12.842 4.065 1.00 76.38 91 ILE A N 1
ATOM 731 C CA . ILE A 1 91 ? 17.340 13.374 2.824 1.00 76.38 91 ILE A CA 1
ATOM 732 C C . ILE A 1 91 ? 18.874 13.476 2.938 1.00 76.38 91 ILE A C 1
ATOM 734 O O . ILE A 1 91 ? 19.582 13.338 1.944 1.00 76.38 91 ILE A O 1
ATOM 738 N N . THR A 1 92 ? 19.406 13.629 4.156 1.00 75.06 92 THR A N 1
ATOM 739 C CA . THR A 1 92 ? 20.854 13.680 4.421 1.00 75.06 92 THR A CA 1
ATOM 740 C C . THR A 1 92 ? 21.554 12.321 4.319 1.00 75.06 92 THR A C 1
ATOM 742 O O . THR A 1 92 ? 22.784 12.254 4.307 1.00 75.06 92 THR A O 1
ATOM 745 N N . GLN A 1 93 ? 20.800 11.221 4.251 1.00 62.00 93 GLN A N 1
ATOM 746 C CA . GLN A 1 93 ? 21.368 9.889 4.043 1.00 62.00 93 GLN A CA 1
ATOM 747 C C . GLN A 1 93 ? 21.684 9.645 2.567 1.00 62.00 93 GLN A C 1
ATOM 749 O O . GLN A 1 93 ? 22.691 9.011 2.278 1.00 62.00 93 GLN A O 1
ATOM 754 N N . PHE A 1 94 ? 20.922 10.222 1.635 1.00 60.78 94 PHE A N 1
ATOM 755 C CA . PHE A 1 94 ? 21.208 10.090 0.203 1.00 60.78 94 PHE A CA 1
ATOM 756 C C . PHE A 1 94 ? 22.513 10.767 -0.211 1.00 60.78 94 PHE A C 1
ATOM 758 O O . PHE A 1 94 ? 23.260 10.186 -0.987 1.00 60.78 94 PHE A O 1
ATOM 765 N N . SER A 1 95 ? 22.860 11.918 0.377 1.00 59.12 95 SER A N 1
ATOM 766 C CA . SER A 1 95 ? 24.150 12.569 0.101 1.00 59.12 95 SER A CA 1
ATOM 767 C C . SER A 1 95 ? 25.349 11.705 0.508 1.00 59.12 95 SER A C 1
ATOM 769 O O . SER A 1 95 ? 26.400 11.782 -0.112 1.00 59.12 95 SER A O 1
ATOM 771 N N . LYS A 1 96 ? 25.193 10.849 1.526 1.00 55.00 96 LYS A N 1
ATOM 772 C CA . LYS A 1 96 ? 26.248 9.928 1.974 1.00 55.00 96 LYS A CA 1
ATOM 773 C C . LYS A 1 96 ? 26.297 8.644 1.156 1.00 55.00 96 LYS A C 1
ATOM 775 O O . LYS A 1 96 ? 27.377 8.104 0.970 1.00 55.00 96 LYS A O 1
ATOM 780 N N . VAL A 1 97 ? 25.152 8.156 0.677 1.00 55.12 97 VAL A N 1
ATOM 781 C CA . VAL A 1 97 ? 25.093 6.978 -0.202 1.00 55.12 97 VAL A CA 1
ATOM 782 C C . VAL A 1 97 ? 25.654 7.324 -1.583 1.00 55.12 97 VAL A C 1
ATOM 784 O O . VAL A 1 97 ? 26.433 6.543 -2.103 1.00 55.12 97 VAL A O 1
ATOM 787 N N . GLU A 1 98 ? 25.409 8.528 -2.111 1.00 53.56 98 GLU A N 1
ATOM 788 C CA . GLU A 1 98 ? 26.079 9.016 -3.330 1.00 53.56 98 GLU A CA 1
ATOM 789 C C . GLU A 1 98 ? 27.604 9.156 -3.161 1.00 53.56 98 GLU A C 1
ATOM 791 O O . GLU A 1 98 ? 28.356 8.929 -4.106 1.00 53.56 98 GLU A O 1
ATOM 796 N N . GLU A 1 99 ? 28.087 9.534 -1.972 1.00 53.25 99 GLU A N 1
ATOM 797 C CA . GLU A 1 99 ? 29.524 9.582 -1.661 1.00 53.25 99 GLU A CA 1
ATOM 798 C C . GLU A 1 99 ? 30.121 8.179 -1.460 1.00 53.25 99 GLU A C 1
ATOM 800 O O . GLU A 1 99 ? 31.228 7.913 -1.920 1.00 53.25 99 GLU A O 1
ATOM 805 N N . MET A 1 100 ? 29.391 7.261 -0.823 1.00 49.00 100 MET A N 1
ATOM 806 C CA . MET A 1 100 ? 29.824 5.880 -0.590 1.00 49.00 100 MET A CA 1
ATOM 807 C C . MET A 1 100 ? 29.770 5.011 -1.851 1.00 49.00 100 MET A C 1
ATOM 809 O O . MET A 1 100 ? 30.693 4.235 -2.066 1.00 49.00 100 MET A O 1
ATOM 813 N N . GLU A 1 101 ? 28.763 5.164 -2.713 1.00 53.94 101 GLU A N 1
ATOM 814 C CA . GLU A 1 101 ? 28.691 4.474 -4.009 1.00 53.94 101 GLU A CA 1
ATOM 815 C C . GLU A 1 101 ? 29.822 4.932 -4.940 1.00 53.94 101 GLU A C 1
ATOM 817 O O . GLU A 1 101 ? 30.386 4.109 -5.660 1.00 53.94 101 GLU A O 1
ATOM 822 N N . LYS A 1 102 ? 30.238 6.207 -4.867 1.00 53.34 102 LYS A N 1
ATOM 823 C CA . LYS A 1 102 ? 31.451 6.696 -5.550 1.00 53.34 102 LYS A CA 1
ATOM 824 C C . LYS A 1 102 ? 32.724 6.031 -5.014 1.00 53.34 102 LYS A C 1
ATOM 826 O O . LYS A 1 102 ? 33.588 5.664 -5.802 1.00 53.34 102 LYS A O 1
ATOM 831 N N . LEU A 1 103 ? 32.822 5.824 -3.700 1.00 52.22 103 LEU A N 1
ATOM 832 C CA . LEU A 1 103 ? 33.981 5.189 -3.051 1.00 52.22 103 LEU A CA 1
ATOM 833 C C . LEU A 1 103 ? 34.030 3.657 -3.254 1.00 52.22 103 LEU A C 1
ATOM 835 O O . LEU A 1 103 ? 35.114 3.074 -3.353 1.00 52.22 103 LEU A O 1
ATOM 839 N N . GLU A 1 104 ? 32.878 2.987 -3.339 1.00 45.94 104 GLU A N 1
ATOM 840 C CA . GLU A 1 104 ? 32.782 1.541 -3.596 1.00 45.94 104 GLU A CA 1
ATOM 841 C C . GLU A 1 104 ? 33.001 1.199 -5.078 1.00 45.94 104 GLU A C 1
ATOM 843 O O . GLU A 1 104 ? 33.652 0.192 -5.372 1.00 45.94 104 GLU A O 1
ATOM 848 N N . GLN A 1 105 ? 32.561 2.057 -6.009 1.00 47.62 105 GLN A N 1
ATOM 849 C CA . GLN A 1 105 ? 32.882 1.924 -7.439 1.00 47.62 105 GLN A CA 1
ATOM 850 C C . GLN A 1 105 ? 34.381 2.114 -7.731 1.00 47.62 105 GLN A C 1
ATOM 852 O O . GLN A 1 105 ? 34.899 1.503 -8.663 1.00 47.62 105 GLN A O 1
ATOM 857 N N . GLU A 1 106 ? 35.105 2.877 -6.906 1.00 48.19 106 GLU A N 1
ATOM 858 C CA . GLU A 1 106 ? 36.568 3.014 -6.993 1.00 48.19 106 GLU A CA 1
ATOM 859 C C . GLU A 1 106 ? 37.341 1.810 -6.413 1.00 48.19 106 GLU A C 1
ATOM 861 O O . GLU A 1 106 ? 38.535 1.664 -6.675 1.00 48.19 106 GLU A O 1
ATOM 866 N N . SER A 1 107 ? 36.687 0.909 -5.665 1.00 45.41 107 SER A N 1
ATOM 867 C CA . SER A 1 107 ? 37.358 -0.169 -4.914 1.00 45.41 107 SER A CA 1
ATOM 868 C C . SER A 1 107 ? 37.221 -1.580 -5.520 1.00 45.41 107 SER A C 1
ATOM 870 O O . SER A 1 107 ? 37.784 -2.529 -4.973 1.00 45.41 107 SER A O 1
ATOM 872 N N . GLN A 1 108 ? 36.518 -1.757 -6.650 1.00 40.41 108 GLN A N 1
ATOM 873 C CA . GLN A 1 108 ? 36.318 -3.065 -7.308 1.00 40.41 108 GLN A CA 1
ATOM 874 C C . GLN A 1 108 ? 36.932 -3.175 -8.716 1.00 40.41 108 GLN A C 1
ATOM 876 O O . GLN A 1 108 ? 36.293 -3.660 -9.648 1.00 40.41 108 GLN A O 1
ATOM 881 N N . VAL A 1 109 ? 38.206 -2.808 -8.877 1.00 37.41 109 VAL A N 1
ATOM 882 C CA . VAL A 1 109 ? 38.989 -3.224 -10.056 1.00 37.41 109 VAL A CA 1
ATOM 883 C C . VAL A 1 109 ? 40.201 -4.043 -9.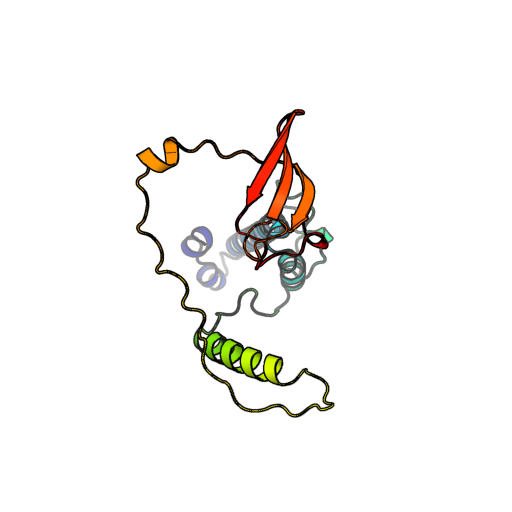596 1.00 37.41 109 VAL A C 1
ATOM 885 O O . VAL A 1 109 ? 41.069 -3.507 -8.905 1.00 37.41 109 VAL A O 1
ATOM 888 N N . PRO A 1 110 ? 40.286 -5.347 -9.930 1.00 41.97 110 PRO A N 1
ATOM 889 C CA . PRO A 1 110 ? 41.476 -6.149 -9.679 1.00 41.97 110 PRO A CA 1
ATOM 890 C C . PRO A 1 110 ? 42.696 -5.611 -10.435 1.00 41.97 110 PRO A C 1
ATOM 892 O O . PRO A 1 110 ? 42.651 -5.300 -11.622 1.00 41.97 110 PRO A O 1
ATOM 895 N N . ASN A 1 111 ? 43.782 -5.530 -9.680 1.00 40.16 111 ASN A N 1
ATOM 896 C CA . ASN A 1 111 ? 45.101 -5.013 -10.002 1.00 40.16 111 ASN A CA 1
ATOM 897 C C . ASN A 1 111 ? 45.899 -6.004 -10.879 1.00 40.16 111 ASN A C 1
ATOM 899 O O . ASN A 1 111 ? 46.061 -7.144 -10.460 1.00 40.16 111 ASN A O 1
ATOM 903 N N . GLU A 1 112 ? 46.421 -5.577 -12.036 1.00 34.84 112 GLU A N 1
ATOM 904 C CA . GLU A 1 112 ? 47.801 -5.837 -12.511 1.00 34.84 112 GLU A CA 1
ATOM 905 C C . GLU A 1 112 ? 48.120 -5.009 -13.784 1.00 34.84 112 GLU A C 1
ATOM 907 O O . GLU A 1 112 ? 47.206 -4.573 -14.485 1.00 34.84 112 GLU A O 1
ATOM 912 N N . PRO A 1 113 ? 49.402 -4.682 -14.056 1.00 41.12 113 PRO A N 1
ATOM 913 C CA . PRO A 1 113 ? 49.795 -3.304 -14.326 1.00 41.12 113 PRO A CA 1
ATOM 914 C C . PRO A 1 113 ? 50.372 -3.102 -15.731 1.00 41.12 113 PRO A C 1
ATOM 916 O O . PRO A 1 113 ? 51.240 -3.856 -16.163 1.00 41.12 113 PRO A O 1
ATOM 919 N N . VAL A 1 114 ? 50.021 -1.999 -16.399 1.00 30.38 114 VAL A N 1
ATOM 920 C CA . VAL A 1 114 ? 50.885 -1.413 -17.436 1.00 30.38 114 VAL A CA 1
ATOM 921 C C . VAL A 1 114 ? 50.874 0.107 -17.309 1.00 30.38 114 VAL A C 1
ATOM 923 O O . VAL A 1 114 ? 49.837 0.761 -17.358 1.00 30.38 114 VAL A O 1
ATOM 926 N N . GLN A 1 115 ? 52.073 0.647 -17.109 1.00 39.25 115 GLN A N 1
ATOM 927 C CA . GLN A 1 115 ? 52.394 2.066 -17.070 1.00 39.25 115 GLN A CA 1
ATOM 928 C C . GLN A 1 115 ? 52.277 2.664 -18.475 1.00 39.25 115 GLN A C 1
ATOM 930 O O . GLN A 1 115 ? 53.048 2.249 -19.332 1.00 39.25 115 GLN A O 1
ATOM 935 N N . VAL A 1 116 ? 51.421 3.672 -18.682 1.00 29.75 116 VAL A N 1
ATOM 936 C CA . VAL A 1 116 ? 51.697 4.801 -19.592 1.00 29.75 116 VAL A CA 1
ATOM 937 C C . VAL A 1 116 ? 50.988 6.058 -19.063 1.00 29.75 116 VAL A C 1
ATOM 939 O O . VAL A 1 116 ? 49.770 6.138 -19.002 1.00 29.75 116 VAL A O 1
ATOM 942 N N . GLU A 1 117 ? 51.821 6.980 -18.587 1.00 31.41 117 GLU A N 1
ATOM 943 C CA . GLU A 1 117 ? 51.758 8.446 -18.654 1.00 31.41 117 GLU A CA 1
ATOM 944 C C . GLU A 1 117 ? 50.406 9.174 -18.826 1.00 31.41 117 GLU A C 1
ATOM 946 O O . GLU A 1 117 ? 49.745 9.106 -19.853 1.00 31.41 117 GLU A O 1
ATOM 951 N N . LYS A 1 118 ? 50.107 10.002 -17.812 1.00 41.72 118 LYS A N 1
ATOM 952 C CA . LYS A 1 118 ? 49.586 11.382 -17.887 1.00 41.72 118 LYS A CA 1
ATOM 953 C C . LYS A 1 118 ? 48.927 11.807 -19.214 1.00 41.72 118 LYS A C 1
ATOM 955 O O . LYS A 1 118 ? 49.605 12.341 -20.081 1.00 41.72 118 LYS A O 1
ATOM 960 N N . GLU A 1 119 ? 47.598 11.785 -19.248 1.00 32.12 119 GLU A N 1
ATOM 961 C CA . GLU A 1 119 ? 46.787 12.793 -19.949 1.00 32.12 119 GLU A CA 1
ATOM 962 C C . GLU A 1 119 ? 45.381 12.824 -19.326 1.00 32.12 119 GLU A C 1
ATOM 964 O O . GLU A 1 119 ? 44.448 12.145 -19.744 1.00 32.12 119 GLU A O 1
ATOM 969 N N . ILE A 1 120 ? 45.253 13.588 -18.240 1.00 38.03 120 ILE A N 1
ATOM 970 C CA . ILE A 1 120 ? 43.958 14.045 -17.738 1.00 38.03 120 ILE A CA 1
ATOM 971 C C . ILE A 1 120 ? 43.694 15.336 -18.504 1.00 38.03 120 ILE A C 1
ATOM 973 O O . ILE A 1 120 ? 44.354 16.327 -18.223 1.00 38.03 120 ILE A O 1
ATOM 977 N N . ASP A 1 121 ? 42.833 15.284 -19.517 1.00 38.59 121 ASP A N 1
ATOM 978 C CA . ASP A 1 121 ? 42.001 16.408 -19.959 1.00 38.59 121 ASP A CA 1
ATOM 979 C C . ASP A 1 121 ? 41.138 15.963 -21.143 1.00 38.59 121 ASP A C 1
ATOM 981 O O . ASP A 1 121 ? 41.545 16.010 -22.303 1.00 38.59 121 ASP A O 1
ATOM 985 N N . LYS A 1 122 ? 39.921 15.510 -20.832 1.00 36.47 122 LYS A N 1
ATOM 986 C CA . LYS A 1 122 ? 38.722 15.685 -21.664 1.00 36.47 122 LYS A CA 1
ATOM 987 C C . LYS A 1 122 ? 37.503 15.292 -20.844 1.00 36.47 122 LYS A C 1
ATOM 989 O O . LYS A 1 122 ? 36.986 14.181 -20.922 1.00 36.47 122 LYS A O 1
ATOM 994 N N . ILE A 1 123 ? 37.041 16.256 -20.054 1.00 39.72 123 ILE A N 1
ATOM 995 C CA . ILE A 1 123 ? 35.628 16.363 -19.704 1.00 39.72 123 ILE A CA 1
ATOM 996 C C . ILE A 1 123 ? 34.888 16.372 -21.046 1.00 39.72 123 ILE A C 1
ATOM 998 O O . ILE A 1 123 ? 35.094 17.274 -21.859 1.00 39.72 123 ILE A O 1
ATOM 1002 N N . VAL A 1 124 ? 34.106 15.333 -21.336 1.00 42.47 124 VAL A N 1
ATOM 1003 C CA . VAL A 1 124 ? 33.196 15.366 -22.483 1.00 42.47 124 VAL A CA 1
ATOM 1004 C C . VAL A 1 124 ? 32.089 16.339 -22.092 1.00 42.47 124 VAL A C 1
ATOM 1006 O O . VAL A 1 124 ? 31.155 15.968 -21.386 1.00 42.47 124 VAL A O 1
ATOM 1009 N N . GLU A 1 125 ? 32.252 17.608 -22.470 1.00 41.84 125 GLU A N 1
ATOM 1010 C CA . GLU A 1 125 ? 31.194 18.613 -22.396 1.00 41.84 125 GLU A CA 1
ATOM 1011 C C . GLU A 1 125 ? 29.970 18.058 -23.127 1.00 41.84 125 GLU A C 1
ATOM 1013 O O . GLU A 1 125 ? 29.992 17.844 -24.342 1.00 41.84 125 GLU A O 1
ATOM 1018 N N . PHE A 1 126 ? 28.905 17.780 -22.377 1.00 43.41 126 PHE A N 1
ATOM 1019 C CA . PHE A 1 126 ? 27.599 17.594 -22.984 1.00 43.41 126 PHE A CA 1
ATOM 1020 C C . PHE A 1 126 ? 27.212 18.910 -23.652 1.00 43.41 126 PHE A C 1
ATOM 1022 O O . PHE A 1 126 ? 27.320 19.976 -23.042 1.00 43.41 126 PHE A O 1
ATOM 1029 N N . GLU A 1 127 ? 26.768 18.833 -24.908 1.00 58.03 127 GLU A N 1
ATOM 1030 C CA . GLU A 1 127 ? 26.168 19.987 -25.568 1.00 58.03 127 GLU A CA 1
ATOM 1031 C C . GLU A 1 127 ? 25.041 20.534 -24.675 1.00 58.03 127 GLU A C 1
ATOM 1033 O O . GLU A 1 127 ? 24.295 19.739 -24.084 1.00 58.03 127 GLU A O 1
ATOM 1038 N N . PRO A 1 128 ? 24.924 21.868 -24.531 1.00 61.78 128 PRO A N 1
ATOM 1039 C CA . PRO A 1 128 ? 23.911 22.468 -23.678 1.00 61.78 128 PRO A CA 1
ATOM 1040 C C . PRO A 1 128 ? 22.532 21.934 -24.065 1.00 61.78 128 PRO A C 1
ATOM 1042 O O . PRO A 1 128 ? 22.223 21.783 -25.251 1.00 61.78 128 PRO A O 1
ATOM 1045 N N . ILE A 1 129 ? 21.716 21.639 -23.049 1.00 64.62 129 ILE A N 1
ATOM 1046 C CA . ILE A 1 129 ? 20.329 21.201 -23.227 1.00 64.62 129 ILE A CA 1
ATOM 1047 C C . ILE A 1 129 ? 19.659 22.188 -24.187 1.00 64.62 129 ILE A C 1
ATOM 1049 O O . ILE A 1 129 ? 19.627 23.391 -23.925 1.00 64.62 129 ILE A O 1
ATOM 1053 N N . LYS A 1 130 ? 19.192 21.677 -25.332 1.00 71.88 130 LYS A N 1
ATOM 1054 C CA . LYS A 1 130 ? 18.511 22.493 -26.341 1.00 71.88 130 LYS A CA 1
ATOM 1055 C C . LYS A 1 130 ? 17.262 23.121 -25.728 1.00 71.88 130 LYS A C 1
ATOM 1057 O O . LYS A 1 130 ? 16.638 22.526 -24.853 1.00 71.88 130 LYS A O 1
ATOM 1062 N N . GLU A 1 131 ? 16.904 24.305 -26.212 1.00 82.56 131 GLU A N 1
ATOM 1063 C CA . GLU A 1 131 ? 15.683 24.994 -25.794 1.00 82.56 131 GLU A CA 1
ATOM 1064 C C . GLU A 1 131 ? 14.444 24.103 -25.993 1.00 82.56 131 GLU A C 1
ATOM 1066 O O . GLU A 1 131 ? 14.374 23.305 -26.934 1.00 82.56 131 GLU A O 1
ATOM 1071 N N . GLU A 1 132 ? 13.475 24.227 -25.082 1.00 82.50 132 GLU A N 1
ATOM 1072 C CA . GLU A 1 132 ? 12.228 23.465 -25.125 1.00 82.50 132 GLU A CA 1
ATOM 1073 C C . GLU A 1 132 ? 11.431 23.795 -26.397 1.00 82.50 132 GLU A C 1
ATOM 1075 O O . GLU A 1 132 ? 11.296 24.956 -26.788 1.00 82.50 132 GLU A O 1
ATOM 1080 N N . ILE A 1 133 ? 10.884 22.767 -27.052 1.00 85.81 133 ILE A N 1
ATOM 1081 C CA . ILE A 1 133 ? 10.030 22.950 -28.230 1.00 85.81 133 ILE A CA 1
ATOM 1082 C C . ILE A 1 133 ? 8.595 23.286 -27.821 1.00 85.81 133 ILE A C 1
ATOM 1084 O O . ILE A 1 133 ? 8.110 22.873 -26.767 1.00 85.81 133 ILE A O 1
ATOM 1088 N N . THR A 1 134 ? 7.879 23.998 -28.688 1.00 88.00 134 THR A N 1
ATOM 1089 C CA . THR A 1 134 ? 6.460 24.292 -28.465 1.00 88.00 134 THR A CA 1
ATOM 1090 C C . THR A 1 134 ? 5.580 23.058 -28.705 1.00 88.00 134 THR A C 1
ATOM 1092 O O . THR A 1 134 ? 5.943 22.139 -29.444 1.00 88.00 134 THR A O 1
ATOM 1095 N N . MET A 1 135 ? 4.375 23.049 -28.123 1.00 83.62 135 MET A N 1
ATOM 1096 C CA . MET A 1 135 ? 3.396 21.969 -28.326 1.00 83.62 135 MET A CA 1
ATOM 1097 C C . MET A 1 135 ? 3.000 21.800 -29.804 1.00 83.62 135 MET A C 1
ATOM 1099 O O . MET A 1 135 ? 2.759 20.683 -30.261 1.00 83.62 135 MET A O 1
ATOM 1103 N N . GLU A 1 136 ? 2.961 22.893 -30.573 1.00 85.06 136 GLU A N 1
ATOM 1104 C CA . GLU A 1 136 ? 2.671 22.842 -32.010 1.00 85.06 136 GLU A CA 1
ATOM 1105 C C . GLU A 1 136 ? 3.756 22.086 -32.778 1.00 85.06 136 GLU A C 1
ATOM 1107 O O . GLU A 1 136 ? 3.439 21.304 -33.675 1.00 85.06 136 GLU A O 1
ATOM 1112 N N . ASP A 1 137 ? 5.025 22.257 -32.411 1.00 85.81 137 ASP A N 1
ATOM 1113 C CA . ASP A 1 137 ? 6.127 21.543 -33.054 1.00 85.81 137 ASP A CA 1
ATOM 1114 C C . ASP A 1 137 ? 6.162 20.071 -32.658 1.00 85.81 137 ASP A C 1
ATOM 1116 O O . ASP A 1 137 ? 6.392 19.219 -33.516 1.00 85.81 137 ASP A O 1
ATOM 1120 N N . PHE A 1 138 ? 5.827 19.752 -31.405 1.00 85.50 138 PHE A N 1
ATOM 1121 C CA . PHE A 1 138 ? 5.661 18.364 -30.977 1.00 85.50 138 PHE A CA 1
ATOM 1122 C C . PHE A 1 138 ? 4.533 17.660 -31.747 1.00 85.50 138 PHE A C 1
ATOM 1124 O O . PHE A 1 138 ? 4.700 16.525 -32.186 1.00 85.50 138 PHE A O 1
ATOM 1131 N N . SER A 1 139 ? 3.411 18.346 -31.991 1.00 86.38 139 SER A N 1
ATOM 1132 C CA . SER A 1 139 ? 2.259 17.771 -32.706 1.00 86.38 139 SER A CA 1
ATOM 1133 C C . SER A 1 139 ? 2.540 17.399 -34.169 1.00 86.38 139 SER A C 1
ATOM 1135 O O . SER A 1 139 ? 1.847 16.553 -34.731 1.00 86.38 139 SER A O 1
ATOM 1137 N N . LYS A 1 140 ? 3.561 18.008 -34.789 1.00 89.69 140 LYS A N 1
ATOM 1138 C CA . LYS A 1 140 ? 3.988 17.709 -36.166 1.00 89.69 140 LYS A CA 1
ATOM 1139 C C . LYS A 1 140 ? 4.836 16.434 -36.259 1.00 89.69 140 LYS A C 1
ATOM 1141 O O . LYS A 1 140 ? 5.103 15.975 -37.369 1.00 89.69 140 LYS A O 1
ATOM 1146 N N . LEU A 1 141 ? 5.296 15.883 -35.133 1.00 86.81 141 LEU A N 1
ATOM 1147 C CA . LEU A 1 141 ? 6.142 14.692 -35.106 1.00 86.81 141 LEU A CA 1
ATOM 1148 C C . LEU A 1 141 ? 5.294 13.417 -35.231 1.00 86.81 141 LEU A C 1
ATOM 1150 O O . LEU A 1 141 ? 4.375 13.187 -34.452 1.00 86.81 141 LEU A O 1
ATOM 1154 N N . ASP A 1 142 ? 5.651 12.554 -36.183 1.00 80.56 142 ASP A N 1
ATOM 1155 C CA . ASP A 1 142 ? 5.116 11.191 -36.312 1.00 80.56 142 ASP A CA 1
ATOM 1156 C C . ASP A 1 142 ? 6.178 10.205 -35.807 1.00 80.56 142 ASP A C 1
ATOM 1158 O O . ASP A 1 142 ? 7.138 9.876 -36.510 1.00 80.56 142 ASP A O 1
ATOM 1162 N N . LEU A 1 143 ? 6.043 9.796 -34.543 1.00 85.94 143 LEU A N 1
ATOM 1163 C CA . LEU A 1 143 ? 6.949 8.852 -33.894 1.00 85.94 143 LEU A CA 1
ATOM 1164 C C . LEU A 1 143 ? 6.430 7.427 -34.082 1.00 85.94 143 LEU A C 1
ATOM 1166 O O . LEU A 1 143 ? 5.338 7.082 -33.632 1.00 85.94 143 LEU A O 1
ATOM 1170 N N . ARG A 1 144 ? 7.243 6.576 -34.713 1.00 84.81 144 ARG A N 1
ATOM 1171 C CA . ARG A 1 144 ? 6.909 5.170 -34.961 1.00 84.81 144 ARG A CA 1
ATOM 1172 C C . ARG A 1 144 ? 7.979 4.252 -34.402 1.00 84.81 144 ARG A C 1
ATOM 1174 O O . ARG A 1 144 ? 9.169 4.537 -34.507 1.00 84.81 144 ARG A O 1
ATOM 1181 N N . VAL A 1 145 ? 7.537 3.126 -33.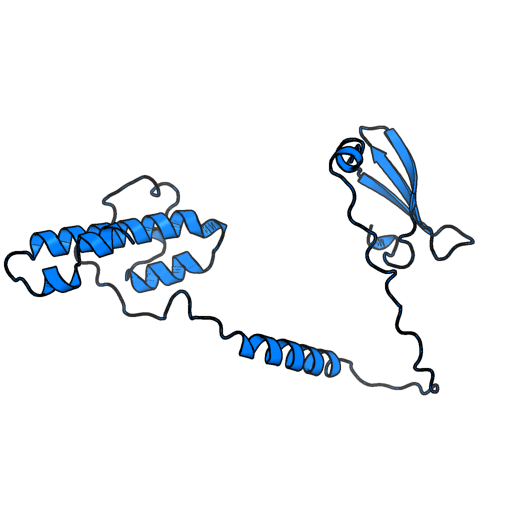854 1.00 86.19 145 VAL A N 1
ATOM 1182 C CA . VAL A 1 145 ? 8.422 2.063 -33.373 1.00 86.19 145 VAL A CA 1
ATOM 1183 C C . VAL A 1 145 ? 8.731 1.115 -34.526 1.00 86.19 145 VAL A C 1
ATOM 1185 O O . VAL A 1 145 ? 7.856 0.787 -35.330 1.00 86.19 145 VAL A O 1
ATOM 1188 N N . CYS A 1 146 ? 9.986 0.690 -34.613 1.00 84.62 146 CYS A N 1
ATOM 1189 C CA . CYS A 1 146 ? 10.482 -0.205 -35.646 1.00 84.62 146 CYS A CA 1
ATOM 1190 C C . CYS A 1 146 ? 11.322 -1.316 -35.021 1.00 84.62 146 CYS A C 1
ATOM 1192 O O . CYS A 1 146 ? 11.853 -1.147 -33.922 1.00 84.62 146 CYS A O 1
ATOM 1194 N N . LYS A 1 147 ? 11.423 -2.451 -35.713 1.00 86.00 147 LYS A N 1
ATOM 1195 C CA . LYS A 1 147 ? 12.304 -3.549 -35.307 1.00 86.00 147 LYS A CA 1
ATOM 1196 C C . LYS A 1 147 ? 13.631 -3.420 -36.049 1.00 86.00 147 LYS A C 1
ATOM 1198 O O . LYS A 1 147 ? 13.620 -3.308 -37.273 1.00 86.00 147 LYS A O 1
ATOM 1203 N N . VAL A 1 148 ? 14.750 -3.455 -35.329 1.00 88.25 148 VAL A N 1
ATOM 1204 C CA . VAL A 1 148 ? 16.086 -3.529 -35.937 1.00 88.25 148 VAL A CA 1
ATOM 1205 C C . VAL A 1 148 ? 16.303 -4.952 -36.458 1.00 88.25 148 VAL A C 1
ATOM 1207 O O . VAL A 1 148 ? 16.036 -5.927 -35.757 1.00 88.25 148 VAL A O 1
ATOM 1210 N N . LEU A 1 149 ? 16.701 -5.069 -37.723 1.00 87.12 149 LEU A N 1
ATOM 1211 C CA . LEU A 1 149 ? 17.033 -6.334 -38.381 1.00 87.12 149 LEU A CA 1
AT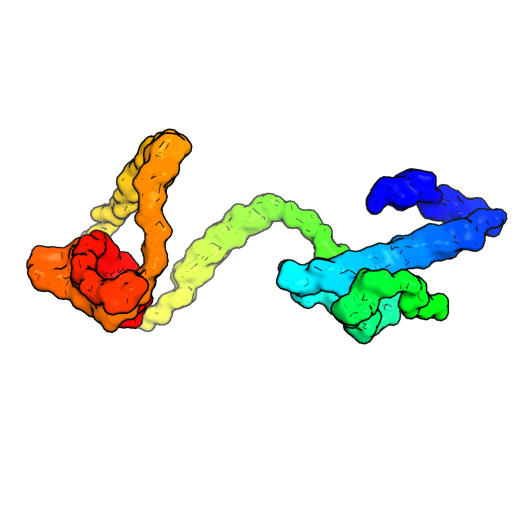OM 1212 C C . LEU A 1 149 ? 18.546 -6.546 -38.456 1.00 87.12 149 LEU A C 1
ATOM 1214 O O . LEU A 1 149 ? 19.007 -7.674 -38.303 1.00 87.12 149 LEU A O 1
ATOM 1218 N N . SER A 1 150 ? 19.309 -5.480 -38.700 1.00 85.94 150 SER A N 1
ATOM 1219 C CA . SER A 1 150 ? 20.772 -5.510 -38.720 1.00 85.94 150 SER A CA 1
ATOM 1220 C C . SER A 1 150 ? 21.353 -4.147 -38.342 1.00 85.94 150 SER A C 1
ATOM 1222 O O . SER A 1 150 ? 20.757 -3.101 -38.623 1.00 85.94 150 SER A O 1
ATOM 1224 N N . ALA A 1 151 ? 22.523 -4.168 -37.703 1.00 85.12 151 ALA A N 1
ATOM 1225 C CA . ALA A 1 151 ? 23.307 -2.991 -37.360 1.00 85.12 151 ALA A CA 1
ATOM 1226 C C . ALA A 1 151 ? 24.752 -3.184 -37.838 1.00 85.12 151 ALA A C 1
ATOM 1228 O O . ALA A 1 151 ? 25.398 -4.175 -37.512 1.00 85.12 151 ALA A O 1
ATOM 1229 N N . GLU A 1 152 ? 25.266 -2.239 -38.621 1.00 84.69 152 GLU A N 1
ATOM 1230 C CA . GLU A 1 152 ? 26.626 -2.268 -39.163 1.00 84.69 152 GLU A CA 1
ATOM 1231 C C . GLU A 1 152 ? 27.296 -0.909 -38.985 1.00 84.69 152 GLU A C 1
ATOM 1233 O O . GLU A 1 152 ? 26.725 0.142 -39.301 1.00 84.69 152 GLU A O 1
ATOM 1238 N N . LYS A 1 153 ? 28.547 -0.904 -38.521 1.00 82.81 153 LYS A N 1
ATOM 1239 C CA . LYS A 1 153 ? 29.310 0.339 -38.418 1.00 82.81 153 LYS A CA 1
ATOM 1240 C C . LYS A 1 153 ? 29.674 0.823 -39.821 1.00 82.81 153 LYS A C 1
ATOM 1242 O O . LYS A 1 153 ? 30.168 0.057 -40.644 1.00 82.81 153 LYS A O 1
ATOM 1247 N N . VAL A 1 154 ? 29.446 2.106 -40.100 1.00 80.31 154 VAL A N 1
ATOM 1248 C CA . VAL A 1 154 ? 29.753 2.663 -41.420 1.00 80.31 154 VAL A CA 1
ATOM 1249 C C . VAL A 1 154 ? 31.262 2.835 -41.566 1.00 80.31 154 VAL A C 1
ATOM 1251 O O . VAL A 1 154 ? 31.890 3.621 -40.851 1.00 80.31 154 VAL A O 1
ATOM 1254 N N . GLU A 1 155 ? 31.848 2.144 -42.540 1.00 62.31 155 GLU A N 1
ATOM 1255 C CA . GLU A 1 155 ? 33.247 2.341 -42.905 1.00 62.31 155 GLU A CA 1
ATOM 1256 C C . GLU A 1 155 ? 33.455 3.805 -43.326 1.00 62.31 155 GLU A C 1
ATOM 1258 O O . GLU A 1 155 ? 32.778 4.291 -44.234 1.00 62.31 155 GLU A O 1
ATOM 1263 N N . LYS A 1 156 ? 34.398 4.493 -42.659 1.00 68.69 156 LYS A N 1
ATOM 1264 C CA . LYS A 1 156 ? 34.767 5.931 -42.756 1.00 68.69 156 LYS A CA 1
ATOM 1265 C C . LYS A 1 156 ? 34.205 6.862 -41.679 1.00 68.69 156 LYS A C 1
ATOM 1267 O O . LYS A 1 156 ? 34.580 8.034 -41.677 1.00 68.69 156 LYS A O 1
ATOM 1272 N N . THR A 1 157 ? 33.356 6.408 -40.758 1.00 69.81 157 THR A N 1
ATOM 1273 C CA . THR A 1 157 ? 32.920 7.274 -39.650 1.00 69.81 157 THR A CA 1
ATOM 1274 C C . THR A 1 157 ? 32.675 6.512 -38.359 1.00 69.81 157 THR A C 1
ATOM 1276 O O . THR A 1 157 ? 31.862 5.599 -38.278 1.00 69.81 157 THR A O 1
ATOM 1279 N N . ASP A 1 158 ? 33.335 6.959 -37.295 1.00 71.06 158 ASP A N 1
ATOM 1280 C CA . ASP A 1 158 ? 33.152 6.396 -35.956 1.00 71.06 158 ASP A CA 1
ATOM 1281 C C . ASP A 1 158 ? 31.867 6.867 -35.273 1.00 71.06 158 ASP A C 1
ATOM 1283 O O . ASP A 1 158 ? 31.557 6.425 -34.171 1.00 71.06 158 ASP A O 1
ATOM 1287 N N . LYS A 1 159 ? 31.132 7.793 -35.901 1.00 78.69 159 LYS A N 1
ATOM 1288 C CA . LYS A 1 159 ? 29.897 8.360 -35.351 1.00 78.69 159 LYS A CA 1
ATOM 1289 C C . LYS A 1 159 ? 28.639 7.703 -35.902 1.00 78.69 159 LYS A C 1
ATOM 1291 O O . LYS A 1 159 ? 27.613 7.801 -35.245 1.00 78.69 159 LYS A O 1
ATOM 1296 N N . LEU A 1 160 ? 28.680 7.078 -37.082 1.00 81.75 160 LEU A N 1
ATOM 1297 C CA . LEU A 1 160 ? 27.463 6.601 -37.744 1.00 81.75 160 LEU A CA 1
ATOM 1298 C C . LEU A 1 160 ? 27.360 5.073 -37.759 1.00 81.75 160 LEU A C 1
ATOM 1300 O O . LEU A 1 160 ? 28.310 4.369 -38.095 1.00 81.75 160 LEU A O 1
ATOM 1304 N N . MET A 1 161 ? 26.164 4.591 -37.440 1.00 84.25 161 MET A N 1
ATOM 1305 C CA . MET A 1 161 ? 25.731 3.203 -37.541 1.00 84.25 161 MET A CA 1
ATOM 1306 C C . MET A 1 161 ? 24.685 3.112 -38.650 1.00 84.25 161 MET A C 1
ATOM 1308 O O . MET A 1 161 ? 23.742 3.907 -38.680 1.00 84.25 161 MET A O 1
ATOM 1312 N N . LYS A 1 162 ? 24.842 2.160 -39.563 1.00 86.12 162 LYS A N 1
ATOM 1313 C CA . LYS A 1 162 ? 23.836 1.804 -40.558 1.00 86.12 162 LYS A CA 1
ATOM 1314 C C . LYS A 1 162 ? 22.925 0.748 -39.940 1.00 86.12 162 LYS A C 1
ATOM 1316 O O . LYS A 1 162 ? 23.394 -0.299 -39.519 1.00 86.12 162 LYS A O 1
ATOM 1321 N N . LEU A 1 163 ? 21.636 1.046 -39.882 1.00 88.06 163 LEU A N 1
ATOM 1322 C CA . LEU A 1 163 ? 20.600 0.180 -39.338 1.00 88.06 163 LEU A CA 1
ATOM 1323 C C . LEU A 1 163 ? 19.651 -0.213 -40.466 1.00 88.06 163 LEU A C 1
ATOM 1325 O O . LEU A 1 163 ? 19.162 0.659 -41.191 1.00 88.06 163 LEU A O 1
ATOM 1329 N N . GLU A 1 164 ? 19.355 -1.496 -40.607 1.00 88.06 164 GLU A N 1
ATOM 1330 C CA . GLU A 1 164 ? 18.200 -1.945 -41.384 1.00 88.06 164 GLU A CA 1
ATOM 1331 C C . GLU A 1 164 ? 17.044 -2.176 -40.423 1.00 88.06 164 GLU A C 1
ATOM 1333 O O . GLU A 1 164 ? 17.143 -2.967 -39.489 1.00 88.06 164 GLU A O 1
ATOM 1338 N N . VAL A 1 165 ? 15.954 -1.443 -40.627 1.00 89.94 165 VAL A N 1
ATOM 1339 C CA . VAL A 1 165 ? 14.791 -1.454 -39.742 1.00 89.94 165 VAL A CA 1
ATOM 1340 C C . VAL A 1 165 ? 13.542 -1.850 -40.509 1.00 89.94 165 VAL A C 1
ATOM 1342 O O . VAL A 1 165 ? 13.314 -1.408 -41.637 1.00 89.94 165 VAL A O 1
ATOM 1345 N N . GLU A 1 166 ? 12.708 -2.671 -39.886 1.00 87.25 166 GLU A N 1
ATOM 1346 C CA . GLU A 1 166 ? 11.397 -3.034 -40.404 1.00 87.25 166 GLU A CA 1
ATOM 1347 C C . GLU A 1 166 ? 10.323 -2.149 -39.775 1.00 87.25 166 GLU A C 1
ATOM 1349 O O . GLU A 1 166 ? 10.157 -2.098 -38.550 1.00 87.25 166 GLU A O 1
ATOM 1354 N N . VAL A 1 167 ? 9.568 -1.463 -40.630 1.00 85.00 167 VAL A N 1
ATOM 1355 C CA . VAL A 1 167 ? 8.392 -0.685 -40.240 1.00 85.00 167 VAL A CA 1
ATOM 1356 C C . VAL A 1 167 ? 7.204 -1.200 -41.033 1.00 85.00 167 VAL A C 1
ATOM 1358 O O . VAL A 1 167 ? 7.151 -1.028 -42.249 1.00 85.00 167 VAL A O 1
ATOM 1361 N N . ALA A 1 168 ? 6.241 -1.814 -40.343 1.00 79.94 168 ALA A N 1
ATOM 1362 C CA . ALA A 1 168 ? 4.998 -2.311 -40.939 1.00 79.94 168 ALA A CA 1
ATOM 1363 C C . ALA A 1 168 ? 5.215 -3.204 -42.187 1.00 79.94 168 ALA A C 1
ATOM 1365 O O . ALA A 1 168 ? 4.537 -3.033 -43.200 1.00 79.94 168 ALA A O 1
ATOM 1366 N N . GLY A 1 169 ? 6.179 -4.133 -42.129 1.00 77.62 169 GLY A N 1
ATOM 1367 C CA . GLY A 1 169 ? 6.484 -5.063 -43.224 1.00 77.62 169 GLY A CA 1
ATOM 1368 C C . GLY A 1 169 ? 7.359 -4.493 -44.345 1.00 77.62 169 GLY A C 1
ATOM 1369 O O . GLY A 1 169 ? 7.640 -5.196 -45.314 1.00 77.62 169 GLY A O 1
ATOM 1370 N N . VAL A 1 170 ? 7.799 -3.233 -44.242 1.00 83.31 170 VAL A N 1
ATOM 1371 C CA . VAL A 1 170 ? 8.716 -2.605 -45.204 1.00 83.31 170 VAL A CA 1
ATOM 1372 C C . VAL A 1 170 ? 10.069 -2.381 -44.541 1.00 83.31 170 VAL A C 1
ATOM 1374 O O . VAL A 1 170 ? 10.171 -1.675 -43.537 1.00 83.31 170 VAL A O 1
ATOM 1377 N N . VAL A 1 171 ? 11.116 -2.955 -45.134 1.00 88.19 171 VAL A N 1
ATOM 1378 C CA . VAL A 1 171 ? 12.501 -2.763 -44.690 1.00 88.19 171 VAL A CA 1
ATOM 1379 C C . VAL A 1 171 ? 13.030 -1.436 -45.224 1.00 88.19 171 VAL A C 1
ATOM 1381 O O . VAL A 1 171 ? 12.877 -1.115 -46.406 1.00 88.19 171 VAL A O 1
ATOM 1384 N N . ARG A 1 172 ? 13.649 -0.647 -44.347 1.00 86.69 172 ARG A N 1
ATOM 1385 C CA . ARG A 1 172 ? 14.311 0.616 -44.682 1.00 86.69 172 ARG A CA 1
ATOM 1386 C C . ARG A 1 172 ? 15.690 0.672 -44.050 1.00 86.69 172 ARG A C 1
ATOM 1388 O O . ARG A 1 172 ? 15.893 0.188 -42.944 1.00 86.69 172 ARG A O 1
ATOM 1395 N N . THR A 1 173 ? 16.616 1.331 -44.730 1.00 88.44 173 THR A N 1
ATOM 1396 C CA . THR A 1 173 ? 17.952 1.604 -44.197 1.00 88.44 173 THR A CA 1
ATOM 1397 C C . THR A 1 173 ? 17.993 3.007 -43.602 1.00 88.44 173 THR A C 1
ATOM 1399 O O . THR A 1 173 ? 17.611 3.977 -44.260 1.00 88.44 173 THR A O 1
ATOM 1402 N N . VAL A 1 174 ? 18.473 3.119 -42.367 1.00 87.94 174 VAL A N 1
ATOM 1403 C CA . VAL A 1 174 ? 18.634 4.375 -41.626 1.00 87.94 174 VAL A CA 1
ATOM 1404 C C . VAL A 1 174 ? 20.083 4.492 -41.170 1.00 87.94 174 VAL A C 1
ATOM 1406 O O . VAL A 1 174 ? 20.701 3.507 -40.787 1.00 87.94 174 VAL A O 1
ATOM 1409 N N . VAL A 1 175 ? 20.640 5.700 -41.208 1.00 86.25 175 VAL A N 1
ATOM 1410 C CA . VAL A 1 175 ? 21.984 5.975 -40.691 1.00 86.25 175 VAL A CA 1
ATOM 1411 C C . VAL A 1 175 ? 21.842 6.826 -39.435 1.00 86.25 175 VAL A C 1
ATOM 1413 O O . VAL A 1 175 ? 21.327 7.940 -39.503 1.00 86.25 175 VAL A O 1
ATOM 1416 N N . SER A 1 176 ? 22.264 6.290 -38.291 1.00 81.31 176 SER A N 1
ATOM 1417 C CA . SER A 1 176 ? 22.087 6.903 -36.972 1.00 81.31 176 SER A CA 1
ATOM 1418 C C . SER A 1 176 ? 23.425 7.248 -36.318 1.00 81.31 176 SER A C 1
ATOM 1420 O O . SER A 1 176 ? 24.388 6.494 -36.424 1.00 81.31 176 SER A O 1
ATOM 1422 N N . GLY A 1 177 ? 23.488 8.378 -35.610 1.00 84.62 177 GLY A N 1
ATOM 1423 C CA . GLY A 1 177 ? 24.690 8.918 -34.954 1.00 84.62 177 GLY A CA 1
ATOM 1424 C C . GLY A 1 177 ? 25.139 8.199 -33.673 1.00 84.62 177 GLY A C 1
ATOM 1425 O O . GLY A 1 177 ? 25.885 8.768 -32.880 1.00 84.62 177 GLY A O 1
ATOM 1426 N N . ILE A 1 178 ? 24.649 6.984 -33.432 1.00 82.50 178 ILE A N 1
ATOM 1427 C CA . ILE A 1 178 ? 24.746 6.284 -32.143 1.00 82.50 178 ILE A CA 1
ATOM 1428 C C . ILE A 1 178 ? 25.961 5.355 -32.020 1.00 82.50 178 ILE A C 1
ATOM 1430 O O . ILE A 1 178 ? 26.143 4.731 -30.979 1.00 82.50 178 ILE A O 1
ATOM 1434 N N . ALA A 1 179 ? 26.826 5.282 -33.038 1.00 79.06 179 ALA A N 1
ATOM 1435 C CA . ALA A 1 179 ? 27.921 4.303 -33.088 1.00 79.06 179 ALA A CA 1
ATOM 1436 C C . ALA A 1 179 ? 28.998 4.471 -31.999 1.00 79.06 179 ALA A C 1
ATOM 1438 O O . ALA A 1 179 ? 29.823 3.583 -31.814 1.00 79.06 179 ALA A O 1
ATOM 1439 N N . LYS A 1 180 ? 29.007 5.602 -31.281 1.00 77.50 180 LYS A N 1
ATOM 1440 C CA . LYS A 1 180 ? 29.896 5.839 -30.132 1.00 77.50 180 LYS A CA 1
ATOM 1441 C C . LYS A 1 180 ? 29.350 5.322 -28.803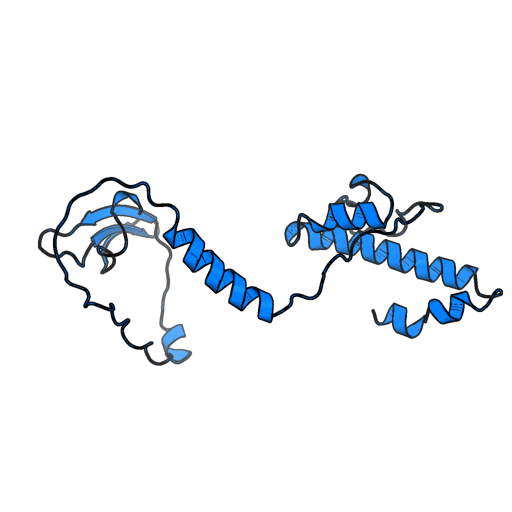 1.00 77.50 180 LYS A C 1
ATOM 1443 O O . LYS A 1 180 ? 30.111 5.234 -27.848 1.00 77.50 180 LYS A O 1
ATOM 1448 N N . HIS A 1 181 ? 28.049 5.052 -28.739 1.00 77.38 181 HIS A N 1
ATOM 1449 C CA . HIS A 1 181 ? 27.350 4.711 -27.501 1.00 77.38 181 HIS A CA 1
ATOM 1450 C C . HIS A 1 181 ? 26.831 3.271 -27.489 1.00 77.38 181 HIS A C 1
ATOM 1452 O O . HIS A 1 181 ? 26.581 2.750 -26.411 1.00 77.38 181 HIS A O 1
ATOM 1458 N N . TYR A 1 182 ? 26.696 2.637 -28.658 1.00 75.50 182 TYR A N 1
ATOM 1459 C CA . TYR A 1 182 ? 26.167 1.280 -28.797 1.00 75.50 182 TYR A CA 1
ATOM 1460 C C . TYR A 1 182 ? 27.020 0.454 -29.758 1.00 75.50 182 TYR A C 1
ATOM 1462 O O . TYR A 1 182 ? 27.357 0.928 -30.853 1.00 75.50 182 TYR A O 1
ATOM 1470 N N . ALA A 1 183 ? 27.348 -0.777 -29.360 1.00 80.62 183 ALA A N 1
ATOM 1471 C CA . ALA A 1 183 ? 27.932 -1.759 -30.260 1.00 80.62 183 ALA A CA 1
ATOM 1472 C C . ALA A 1 183 ? 26.831 -2.396 -31.133 1.00 80.62 183 ALA A C 1
ATOM 1474 O O . ALA A 1 183 ? 25.676 -2.452 -30.714 1.00 80.62 183 ALA A O 1
ATOM 1475 N N . PRO A 1 184 ? 27.158 -2.897 -32.339 1.00 78.88 184 PRO A N 1
ATOM 1476 C CA . PRO A 1 184 ? 26.196 -3.605 -33.189 1.00 78.88 184 PRO A CA 1
ATOM 1477 C C . PRO A 1 184 ? 25.533 -4.819 -32.524 1.00 78.88 184 PRO A C 1
ATOM 1479 O O . PRO A 1 184 ? 24.437 -5.193 -32.909 1.00 78.88 184 PRO A O 1
ATOM 1482 N N . GLU A 1 185 ? 26.213 -5.435 -31.558 1.00 79.00 185 GLU A N 1
ATOM 1483 C CA . GLU A 1 185 ? 25.759 -6.629 -30.835 1.00 79.00 185 GLU A CA 1
ATOM 1484 C C . GLU A 1 185 ? 24.709 -6.310 -29.757 1.00 79.00 185 GLU A C 1
ATOM 1486 O O . GLU A 1 185 ? 23.962 -7.197 -29.349 1.00 79.00 185 GLU A O 1
ATOM 1491 N N . ASP A 1 186 ? 24.638 -5.048 -29.323 1.00 75.88 186 ASP A N 1
ATOM 1492 C CA . ASP A 1 186 ? 23.731 -4.575 -28.271 1.00 75.88 186 ASP A CA 1
ATOM 1493 C C . ASP A 1 186 ? 22.384 -4.055 -28.826 1.00 75.88 186 ASP A C 1
ATOM 1495 O O . ASP A 1 186 ? 21.556 -3.552 -28.059 1.00 75.88 186 ASP A O 1
ATOM 1499 N N . LEU A 1 187 ? 22.175 -4.125 -30.151 1.00 69.69 187 LEU A N 1
ATOM 1500 C CA . LEU A 1 187 ? 21.036 -3.563 -30.900 1.00 69.69 187 LEU A CA 1
ATOM 1501 C C . LEU A 1 187 ? 20.254 -4.640 -31.663 1.00 69.69 187 LEU A C 1
ATOM 1503 O O . LEU A 1 187 ? 19.005 -4.524 -31.687 1.00 69.69 187 LEU A O 1
#